Protein AF-A0A9N9EI98-F1 (afdb_monomer_lite)

Organism: NCBI:txid144539

Radius of gyration: 22.2 Å; chains: 1; bounding box: 45×48×60 Å

Structure (mmCIF, N/CA/C/O backbone):
data_AF-A0A9N9EI98-F1
#
_entry.id   AF-A0A9N9EI98-F1
#
loop_
_atom_site.group_PDB
_atom_site.id
_atom_site.type_symbol
_atom_site.label_atom_id
_atom_site.label_alt_id
_atom_site.label_comp_id
_atom_site.label_asym_id
_atom_site.label_entity_id
_atom_site.label_seq_id
_atom_site.pdbx_PDB_ins_code
_atom_site.Cartn_x
_atom_site.Cartn_y
_atom_site.Cartn_z
_atom_site.occupancy
_atom_site.B_iso_or_equiv
_atom_site.auth_seq_id
_atom_site.auth_comp_id
_atom_site.auth_asym_id
_atom_site.auth_atom_id
_atom_site.pdbx_PDB_model_num
ATOM 1 N N . VAL A 1 1 ? -12.742 23.847 20.394 1.00 36.09 1 VAL A N 1
ATOM 2 C CA . VAL A 1 1 ? -12.977 24.552 19.109 1.00 36.09 1 VAL A CA 1
ATOM 3 C C . VAL A 1 1 ? -13.242 23.527 18.013 1.00 36.09 1 VAL A C 1
ATOM 5 O O . VAL A 1 1 ? -12.310 22.973 17.440 1.00 36.09 1 VAL A O 1
ATOM 8 N N . TYR A 1 2 ? -14.513 23.199 17.779 1.00 38.44 2 TYR A N 1
ATOM 9 C CA . TYR A 1 2 ? -14.915 22.428 16.605 1.00 38.44 2 TYR A CA 1
ATOM 10 C C . TYR A 1 2 ? -14.794 23.363 15.402 1.00 38.44 2 TYR A C 1
ATOM 12 O O . TYR A 1 2 ? -15.481 24.381 15.341 1.00 38.44 2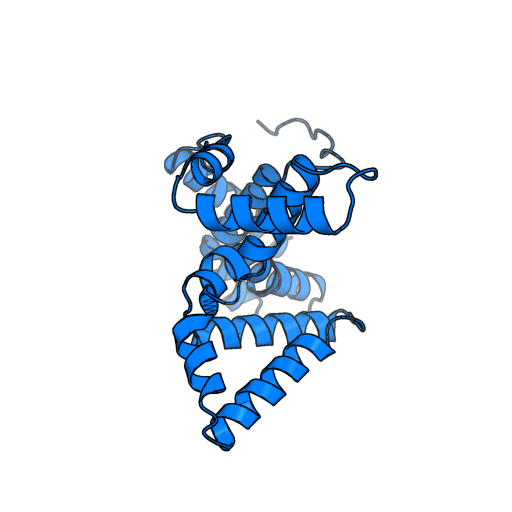 TYR A O 1
ATOM 20 N N . MET A 1 3 ? -13.863 23.085 14.487 1.00 44.03 3 MET A N 1
ATOM 21 C CA . MET A 1 3 ? -13.793 23.827 13.230 1.00 44.03 3 MET A CA 1
ATOM 22 C C . MET A 1 3 ? -15.166 23.736 12.554 1.00 44.03 3 MET A C 1
ATOM 24 O O . MET A 1 3 ? -15.687 22.634 12.385 1.00 44.03 3 MET A O 1
ATOM 28 N N . LYS A 1 4 ? -15.761 24.889 12.205 1.00 44.56 4 LYS A N 1
ATOM 29 C CA . LYS A 1 4 ? -16.970 24.971 11.364 1.00 44.56 4 LYS A CA 1
ATOM 30 C C . LYS A 1 4 ? -16.855 23.930 10.248 1.00 44.56 4 LYS A C 1
ATOM 32 O O . LYS A 1 4 ? -15.831 23.923 9.564 1.00 44.56 4 LYS A O 1
ATOM 37 N N . LYS A 1 5 ? -17.876 23.078 10.076 1.00 60.81 5 LYS A N 1
ATOM 38 C CA . LYS A 1 5 ? -17.959 22.080 8.997 1.00 60.81 5 LYS A CA 1
ATOM 39 C C . LYS A 1 5 ? -17.860 22.803 7.649 1.00 60.81 5 LYS A C 1
ATOM 41 O O . LYS A 1 5 ? -18.861 23.258 7.108 1.00 60.81 5 LYS A O 1
ATOM 46 N N . ARG A 1 6 ? -16.640 22.986 7.140 1.00 68.06 6 ARG A N 1
ATOM 47 C CA . ARG A 1 6 ? -16.414 23.492 5.787 1.00 68.06 6 ARG A CA 1
ATOM 48 C C . ARG A 1 6 ? -16.582 22.312 4.833 1.00 68.06 6 ARG A C 1
ATOM 50 O O . ARG A 1 6 ? -16.063 21.237 5.137 1.00 68.06 6 ARG A O 1
ATOM 57 N N . PRO A 1 7 ? -17.285 22.488 3.705 1.00 73.88 7 PRO A N 1
ATOM 58 C CA . PRO A 1 7 ? -17.391 21.435 2.709 1.00 73.88 7 PRO A CA 1
ATOM 59 C C . PRO A 1 7 ? -15.990 21.048 2.225 1.00 73.88 7 PRO A C 1
ATOM 61 O O . PRO A 1 7 ? -15.139 21.913 1.993 1.00 73.88 7 PRO A O 1
ATOM 64 N N . LEU A 1 8 ? -15.744 19.744 2.098 1.00 70.25 8 LEU A N 1
ATOM 65 C CA . LEU A 1 8 ? -14.496 19.249 1.533 1.00 70.25 8 LEU A CA 1
ATOM 66 C C . LEU A 1 8 ? -14.383 19.707 0.069 1.00 70.25 8 LEU A C 1
ATOM 68 O O . LEU A 1 8 ? -15.386 19.733 -0.651 1.00 70.25 8 LEU A O 1
ATOM 72 N N . PRO A 1 9 ? -13.180 20.082 -0.397 1.00 77.50 9 PRO A N 1
ATOM 73 C CA . PRO A 1 9 ? -12.985 20.432 -1.796 1.00 77.50 9 PRO A CA 1
ATOM 74 C C . PRO A 1 9 ? -13.319 19.227 -2.685 1.00 77.50 9 PRO A C 1
ATOM 76 O O . PRO A 1 9 ? -12.878 18.118 -2.403 1.00 77.50 9 PRO A O 1
ATOM 79 N N . LYS A 1 10 ? -14.037 19.451 -3.795 1.00 80.50 10 LYS A N 1
ATOM 80 C CA . LYS A 1 10 ? -14.399 18.388 -4.758 1.00 80.50 10 LYS A CA 1
ATOM 81 C C . LYS A 1 10 ? -13.177 17.667 -5.350 1.00 80.50 10 LYS A C 1
ATOM 83 O O . LYS A 1 10 ? -13.277 16.511 -5.737 1.00 80.50 10 LYS A O 1
ATOM 88 N N . LYS A 1 11 ? -12.040 18.363 -5.444 1.00 83.00 11 LYS A N 1
ATOM 89 C CA . LYS A 1 11 ? -10.749 17.844 -5.917 1.00 83.00 11 LYS A CA 1
ATOM 90 C C . LYS A 1 11 ? -9.653 18.267 -4.930 1.00 83.00 11 LYS A C 1
ATOM 92 O O . LYS A 1 11 ? -9.050 19.328 -5.116 1.00 83.00 11 LYS A O 1
ATOM 97 N N . PRO A 1 12 ? -9.458 17.533 -3.820 1.00 81.06 12 PRO A N 1
ATOM 98 C CA . PRO A 1 12 ? -8.402 17.851 -2.869 1.00 81.06 12 PRO A CA 1
ATOM 99 C C . PRO A 1 12 ? -7.027 17.714 -3.533 1.00 81.06 12 PRO A C 1
ATOM 101 O O . PRO A 1 12 ? -6.817 16.852 -4.383 1.00 81.06 12 PRO A O 1
ATOM 104 N N . LYS A 1 13 ? -6.078 18.572 -3.140 1.00 81.25 13 LYS A N 1
ATOM 105 C CA . LYS A 1 13 ? -4.685 18.461 -3.596 1.00 81.25 13 LYS A CA 1
ATOM 106 C C . LYS A 1 13 ? -4.082 17.129 -3.104 1.00 81.25 13 LYS A C 1
ATOM 108 O O . LYS A 1 13 ? -4.358 16.778 -1.955 1.00 81.25 13 LYS A O 1
ATOM 113 N N . PRO A 1 14 ? -3.225 16.440 -3.887 1.00 78.12 14 PRO A N 1
ATOM 114 C CA . PRO A 1 14 ? -2.667 15.132 -3.519 1.00 78.12 14 PRO A CA 1
ATOM 115 C C . PRO A 1 14 ? -2.040 15.075 -2.119 1.00 78.12 14 PRO A C 1
ATOM 117 O O . PRO A 1 14 ? -2.350 14.174 -1.349 1.00 78.12 14 PRO A O 1
ATOM 120 N N . TYR A 1 15 ? -1.263 16.091 -1.720 1.00 79.75 15 TYR A N 1
ATOM 121 C CA . TYR A 1 15 ? -0.652 16.126 -0.383 1.00 79.75 15 TYR A CA 1
ATOM 122 C C . TYR A 1 15 ? -1.684 16.115 0.758 1.00 79.75 15 TYR A C 1
ATOM 124 O O . TYR A 1 15 ? -1.412 15.583 1.829 1.00 79.75 15 TYR A O 1
ATOM 132 N N . ARG A 1 16 ? -2.881 16.690 0.550 1.00 82.75 16 ARG A N 1
ATOM 133 C CA . ARG A 1 16 ? -3.951 16.679 1.561 1.00 82.75 16 ARG A CA 1
ATOM 134 C C . ARG A 1 16 ? -4.550 15.290 1.702 1.00 82.75 16 ARG A C 1
ATOM 136 O O . ARG A 1 16 ? -4.908 14.908 2.806 1.00 82.75 16 ARG A O 1
ATOM 143 N N . ILE A 1 17 ? -4.664 14.564 0.591 1.00 83.25 17 ILE A N 1
ATOM 144 C CA . ILE A 1 17 ? -5.130 13.177 0.584 1.00 83.25 17 ILE A CA 1
ATOM 145 C C . ILE A 1 17 ? -4.121 12.317 1.350 1.00 83.25 17 ILE A C 1
ATOM 147 O O . ILE A 1 17 ? -4.508 11.643 2.299 1.00 83.25 17 ILE A O 1
ATOM 151 N N . ASN A 1 18 ? -2.832 12.427 1.016 1.00 84.00 18 ASN A N 1
ATOM 152 C CA . ASN A 1 18 ? -1.769 11.678 1.690 1.00 84.00 18 ASN A CA 1
ATOM 153 C C . ASN A 1 18 ? -1.715 11.985 3.191 1.00 84.00 18 ASN A C 1
ATOM 155 O O . ASN A 1 18 ? -1.641 11.060 3.989 1.00 84.00 18 ASN A O 1
ATOM 159 N N . LEU A 1 19 ? -1.842 13.258 3.588 1.00 87.06 19 LEU A N 1
ATOM 160 C CA . LEU A 1 19 ? -1.904 13.633 5.002 1.00 87.06 19 LEU A CA 1
ATOM 161 C C . LEU A 1 19 ? -3.089 12.977 5.724 1.00 87.06 19 LEU A C 1
ATOM 163 O O . LEU A 1 19 ? -2.939 12.522 6.851 1.00 87.06 19 LEU A O 1
ATOM 167 N N . LEU A 1 20 ? -4.270 12.919 5.102 1.00 89.19 20 LEU A N 1
ATOM 168 C CA . LEU A 1 20 ? -5.428 12.267 5.718 1.00 89.19 20 LEU A CA 1
ATOM 169 C C . LEU A 1 20 ? -5.198 10.764 5.912 1.00 89.19 20 LEU A C 1
ATOM 171 O O . LEU A 1 20 ? -5.530 10.251 6.978 1.00 89.19 20 LEU A O 1
ATOM 175 N N . PHE A 1 21 ? -4.606 10.077 4.930 1.00 89.31 21 PHE A N 1
ATOM 176 C CA . PHE A 1 21 ? -4.245 8.663 5.067 1.00 89.31 21 PHE A CA 1
ATOM 177 C C . PHE A 1 21 ? -3.173 8.443 6.141 1.00 89.31 21 PHE A C 1
ATOM 179 O O . PHE A 1 21 ? -3.350 7.575 6.990 1.00 89.31 21 PHE A O 1
ATOM 186 N N . GLU A 1 22 ? -2.125 9.268 6.175 1.00 90.69 22 GLU A N 1
ATOM 187 C CA . GLU A 1 22 ? -1.070 9.242 7.200 1.00 90.69 22 GLU A CA 1
ATOM 188 C C . GLU A 1 22 ? -1.648 9.400 8.617 1.00 90.69 22 GLU A C 1
ATOM 190 O O . GLU A 1 22 ? -1.293 8.667 9.544 1.00 90.69 22 GLU A O 1
ATOM 195 N N . LEU A 1 23 ? -2.579 10.342 8.801 1.00 93.69 23 LEU A N 1
ATOM 196 C CA . LEU A 1 23 ? -3.252 10.551 10.082 1.00 93.69 23 LEU A CA 1
ATOM 197 C C . LEU A 1 23 ? -4.205 9.402 10.430 1.00 93.69 23 LEU A C 1
ATOM 199 O O . LEU A 1 23 ? -4.266 9.010 11.595 1.00 93.69 23 LEU A O 1
ATOM 203 N N . ALA A 1 24 ? -4.926 8.854 9.448 1.00 94.06 24 ALA A N 1
ATOM 204 C CA . ALA A 1 24 ? -5.831 7.724 9.644 1.00 94.06 24 ALA A CA 1
ATOM 205 C C . ALA A 1 24 ? -5.073 6.452 10.045 1.00 94.06 24 ALA A C 1
ATOM 207 O O . ALA A 1 24 ? -5.423 5.839 11.050 1.00 94.06 24 ALA A O 1
ATOM 208 N N . VAL A 1 25 ? -4.007 6.094 9.322 1.00 93.62 25 VAL A N 1
ATOM 209 C CA . VAL A 1 25 ? -3.149 4.938 9.632 1.00 93.62 25 VAL A CA 1
ATOM 210 C C . VAL A 1 25 ? -2.418 5.153 10.956 1.00 93.62 25 VAL A C 1
ATOM 212 O O . VAL A 1 25 ? -2.425 4.273 11.815 1.00 93.62 25 VAL A O 1
ATOM 215 N N . GLY A 1 26 ? -1.849 6.342 11.181 1.00 94.38 26 GLY A N 1
ATOM 216 C CA . GLY A 1 26 ? -1.178 6.671 12.438 1.00 94.38 26 GLY A CA 1
ATOM 217 C C . GLY A 1 26 ? -2.113 6.603 13.648 1.00 94.38 26 GLY A C 1
ATOM 218 O O . GLY A 1 26 ? -1.770 6.001 14.663 1.00 94.38 26 GLY A O 1
ATOM 219 N N . GLY A 1 27 ? -3.317 7.170 13.533 1.00 96.38 27 GLY A N 1
ATOM 220 C CA . GLY A 1 27 ? -4.343 7.088 14.570 1.00 96.38 27 GLY A CA 1
ATOM 221 C C . GLY A 1 27 ? -4.868 5.665 14.775 1.00 96.38 27 GLY A C 1
ATOM 222 O O . GLY A 1 27 ? -5.067 5.254 15.917 1.00 96.38 27 GLY A O 1
ATOM 223 N N . TRP A 1 28 ? -5.046 4.894 13.697 1.00 97.12 28 TRP A N 1
ATOM 224 C CA . TRP A 1 28 ? -5.429 3.485 13.770 1.00 97.12 28 TRP A CA 1
ATOM 225 C C . TRP A 1 28 ? -4.400 2.678 14.552 1.00 97.12 28 TRP A C 1
ATOM 227 O O . TRP A 1 28 ? -4.770 2.022 15.519 1.00 97.12 28 TRP A O 1
ATOM 237 N N . ASN A 1 29 ? -3.111 2.794 14.219 1.00 96.12 29 ASN A N 1
ATOM 238 C CA . ASN A 1 29 ? -2.030 2.052 14.873 1.00 96.12 29 ASN A CA 1
ATOM 239 C C . ASN A 1 29 ? -2.002 2.235 16.399 1.00 96.12 29 ASN A C 1
ATOM 241 O O . ASN A 1 29 ? -1.675 1.289 17.115 1.00 96.12 29 ASN A O 1
ATOM 245 N N . MET A 1 30 ? -2.408 3.403 16.909 1.00 97.19 30 MET A N 1
ATOM 246 C CA . MET A 1 30 ? -2.491 3.665 18.352 1.00 97.19 30 MET A CA 1
ATOM 247 C C . MET A 1 30 ? -3.572 2.843 19.068 1.00 97.19 30 MET A C 1
ATOM 249 O O . MET A 1 30 ? -3.396 2.484 20.229 1.00 97.19 30 MET A O 1
ATOM 253 N N . ILE A 1 31 ? -4.696 2.556 18.405 1.00 96.44 31 ILE A N 1
ATOM 254 C CA . ILE A 1 31 ? -5.852 1.860 19.007 1.00 96.44 31 ILE A CA 1
ATOM 255 C C . ILE A 1 31 ? -6.056 0.445 18.458 1.00 96.44 31 ILE A C 1
ATOM 257 O O . ILE A 1 31 ? -6.835 -0.328 19.015 1.00 96.44 31 ILE A O 1
ATOM 261 N N . ARG A 1 32 ? -5.340 0.095 17.385 1.00 96.25 32 ARG A N 1
ATOM 262 C CA . ARG A 1 32 ? -5.496 -1.115 16.574 1.00 96.25 32 ARG A CA 1
ATOM 263 C C . ARG A 1 32 ? -5.608 -2.374 17.417 1.00 96.25 32 ARG A C 1
ATOM 265 O O . ARG A 1 32 ? -6.559 -3.130 17.264 1.00 96.25 32 ARG A O 1
ATOM 272 N N . VAL A 1 33 ? -4.649 -2.596 18.316 1.00 96.88 33 VAL A N 1
ATOM 273 C CA . VAL A 1 33 ? -4.588 -3.820 19.133 1.00 96.88 33 VAL A CA 1
ATOM 274 C C . VAL A 1 33 ? -5.834 -3.959 20.007 1.00 96.88 33 VAL A C 1
ATOM 276 O O . VAL A 1 33 ? -6.452 -5.021 20.034 1.00 96.88 33 VAL A O 1
ATOM 279 N N . ALA A 1 34 ? -6.241 -2.880 20.679 1.00 95.56 34 ALA A N 1
ATOM 280 C CA . ALA A 1 34 ? -7.416 -2.888 21.545 1.00 95.56 34 ALA A CA 1
ATOM 281 C C . ALA A 1 34 ? -8.708 -3.130 20.749 1.00 95.56 34 ALA A C 1
ATOM 283 O O . ALA A 1 34 ? -9.535 -3.952 21.149 1.00 95.56 34 ALA A O 1
ATOM 284 N N . VAL A 1 35 ? -8.864 -2.457 19.604 1.00 95.69 35 VAL A N 1
ATOM 285 C CA . VAL A 1 35 ? -10.057 -2.591 18.757 1.00 95.69 35 VAL A CA 1
ATOM 286 C C . VAL A 1 35 ? -10.131 -3.985 18.130 1.00 95.69 35 VAL A C 1
ATOM 288 O O . VAL A 1 35 ? -11.164 -4.639 18.244 1.00 95.69 35 VAL A O 1
ATOM 291 N N . ILE A 1 36 ? -9.046 -4.492 17.532 1.00 95.12 36 ILE A N 1
ATOM 292 C CA . ILE A 1 36 ? -9.024 -5.839 16.940 1.00 95.12 36 ILE A CA 1
ATOM 293 C C . ILE A 1 36 ? -9.344 -6.894 18.000 1.00 95.12 36 ILE A C 1
ATOM 295 O O . ILE A 1 36 ? -10.190 -7.750 17.761 1.00 95.12 36 ILE A O 1
ATOM 299 N N . ASN A 1 37 ? -8.746 -6.825 19.192 1.00 95.31 37 ASN A N 1
ATOM 300 C CA . ASN A 1 37 ? -9.023 -7.806 20.244 1.00 95.31 37 ASN A CA 1
ATOM 301 C C . ASN A 1 37 ? -10.500 -7.835 20.655 1.00 95.31 37 ASN A C 1
ATOM 303 O O . ASN A 1 37 ? -11.034 -8.909 20.919 1.00 95.31 37 ASN A O 1
ATOM 307 N N . LYS A 1 38 ? -11.167 -6.676 20.672 1.00 94.81 38 LYS A N 1
ATOM 308 C CA . LYS A 1 38 ? -12.585 -6.573 21.027 1.00 94.81 38 LYS A CA 1
ATOM 309 C C . LYS A 1 38 ? -13.522 -6.985 19.887 1.00 94.81 38 LYS A C 1
ATOM 311 O O . LYS A 1 38 ? -14.550 -7.603 20.145 1.00 94.81 38 LYS A O 1
ATOM 316 N N . PHE A 1 39 ? -13.182 -6.657 18.641 1.00 94.25 39 PHE A N 1
ATOM 317 C CA . PHE A 1 39 ? -14.105 -6.751 17.504 1.00 94.25 39 PHE A CA 1
ATOM 318 C C . PHE A 1 39 ? -13.731 -7.795 16.444 1.00 94.25 39 PHE A C 1
ATOM 320 O O . PHE A 1 39 ? -14.486 -7.967 15.490 1.00 94.25 39 PHE A O 1
ATOM 327 N N . ARG A 1 40 ? -12.630 -8.546 16.589 1.00 89.25 40 ARG A N 1
ATOM 328 C CA . ARG A 1 40 ? -12.200 -9.546 15.585 1.00 89.25 40 ARG A CA 1
ATOM 329 C C . ARG A 1 40 ? -13.258 -10.602 15.252 1.00 89.25 40 ARG A C 1
ATOM 331 O O . ARG A 1 40 ? -13.326 -11.045 14.108 1.00 89.25 40 ARG A O 1
ATOM 338 N N . GLU A 1 41 ? -14.088 -10.979 16.226 1.00 91.44 41 GLU A N 1
ATOM 339 C CA . GLU A 1 41 ? -15.182 -11.949 16.056 1.00 91.44 41 GLU A CA 1
ATOM 340 C C . GLU A 1 41 ? -16.534 -11.272 15.784 1.00 91.44 41 GLU A C 1
ATOM 342 O O . GLU A 1 41 ? -17.524 -11.951 15.516 1.00 91.44 41 GLU A O 1
ATOM 347 N N . CYS A 1 42 ? -16.596 -9.936 15.821 1.00 92.75 42 CYS A N 1
ATOM 348 C CA . CYS A 1 42 ? -17.827 -9.193 15.575 1.00 92.75 42 CYS A CA 1
ATOM 349 C C . CYS A 1 42 ? -18.335 -9.489 14.160 1.00 92.75 42 CYS A C 1
ATOM 351 O O . CYS A 1 42 ? -17.562 -9.464 13.205 1.00 92.75 42 CYS A O 1
ATOM 353 N N . LYS A 1 43 ? -19.620 -9.812 14.008 1.00 93.12 43 LYS A N 1
ATOM 354 C CA . LYS A 1 43 ? -20.230 -10.098 12.697 1.00 93.12 43 LYS A CA 1
ATOM 355 C C . LYS A 1 43 ? -20.912 -8.882 12.079 1.00 93.12 43 LYS A C 1
ATOM 357 O O . LYS A 1 43 ? -21.373 -8.981 10.946 1.00 93.12 43 LYS A O 1
ATOM 362 N N . ASP A 1 44 ? -20.965 -7.770 12.810 1.00 94.62 44 ASP A N 1
ATOM 363 C CA . ASP A 1 44 ? -21.513 -6.524 12.296 1.00 94.62 44 ASP A CA 1
ATOM 364 C C . ASP A 1 44 ? -20.750 -6.074 11.043 1.00 94.62 44 ASP A C 1
ATOM 366 O O . ASP A 1 44 ? -19.513 -6.086 11.000 1.00 94.62 44 ASP A O 1
ATOM 370 N N . ILE A 1 45 ? -21.504 -5.731 9.999 1.00 91.44 45 ILE A N 1
ATOM 371 C CA . ILE A 1 45 ? -20.943 -5.472 8.676 1.00 91.44 45 ILE A CA 1
ATOM 372 C C . ILE A 1 45 ? -20.202 -4.135 8.621 1.00 91.44 45 ILE A C 1
ATOM 374 O O . ILE A 1 45 ? -19.183 -4.037 7.936 1.00 91.44 45 ILE A O 1
ATOM 378 N N . GLU A 1 46 ? -20.665 -3.133 9.368 1.00 92.38 46 GLU A N 1
ATOM 379 C CA . GLU A 1 46 ? -20.056 -1.806 9.411 1.00 92.38 46 GLU A CA 1
ATOM 380 C C . GLU A 1 46 ? -18.724 -1.870 10.154 1.00 92.38 46 GLU A C 1
ATOM 382 O O . GLU A 1 46 ? -17.701 -1.410 9.640 1.00 92.38 46 GLU A O 1
ATOM 387 N N . VAL A 1 47 ? -18.696 -2.558 11.299 1.00 93.44 47 VAL A N 1
ATOM 388 C CA . VAL A 1 47 ? -17.464 -2.817 12.056 1.00 93.44 47 VAL A CA 1
ATOM 389 C C . VAL A 1 47 ? -16.461 -3.597 11.206 1.00 93.44 47 VAL A C 1
ATOM 391 O O . VAL A 1 47 ? -15.288 -3.229 11.143 1.00 93.44 47 VAL A O 1
ATOM 394 N N . ARG A 1 48 ? -16.897 -4.653 10.505 1.00 92.12 48 ARG A N 1
ATOM 395 C CA . ARG A 1 48 ? -16.022 -5.429 9.605 1.00 92.12 48 ARG A CA 1
ATOM 396 C C . ARG A 1 48 ? -15.449 -4.575 8.482 1.00 92.12 48 ARG A C 1
ATOM 398 O O . ARG A 1 48 ? -14.263 -4.700 8.179 1.00 92.12 48 ARG A O 1
ATOM 405 N N . TYR A 1 49 ? -16.269 -3.715 7.887 1.00 91.50 49 TYR A N 1
ATOM 406 C CA . TYR A 1 49 ? -15.833 -2.808 6.835 1.00 91.50 49 TYR A CA 1
ATOM 407 C C . TYR A 1 49 ? -14.815 -1.787 7.355 1.00 91.50 49 TYR A C 1
ATOM 409 O O . TYR A 1 49 ? -13.779 -1.586 6.725 1.00 91.50 49 TYR A O 1
ATOM 417 N N . LEU A 1 50 ? -15.059 -1.189 8.525 1.00 94.06 50 LEU A N 1
ATOM 418 C CA . LEU A 1 50 ? -14.128 -0.255 9.163 1.00 94.06 50 LEU A CA 1
ATOM 419 C C . LEU A 1 50 ? -12.786 -0.918 9.488 1.00 94.06 50 LEU A C 1
ATOM 421 O O . LEU A 1 50 ? -11.736 -0.336 9.210 1.00 94.06 50 LEU A O 1
ATOM 425 N N . LEU A 1 51 ? -12.805 -2.141 10.025 1.00 94.12 51 LEU A N 1
ATOM 426 C CA . LEU A 1 51 ? -11.587 -2.911 10.278 1.00 94.12 51 LEU A CA 1
ATOM 427 C C . LEU A 1 51 ? -10.815 -3.178 8.981 1.00 94.12 51 LEU A C 1
ATOM 429 O O . LEU A 1 51 ? -9.614 -2.941 8.931 1.00 94.12 51 LEU A O 1
ATOM 433 N N . ASP A 1 52 ? -11.487 -3.622 7.919 1.00 91.81 52 ASP A N 1
ATOM 434 C CA . ASP A 1 52 ? -10.839 -3.892 6.630 1.00 91.81 52 ASP A CA 1
ATOM 435 C C . ASP A 1 52 ? -10.274 -2.618 5.979 1.00 91.81 52 ASP A C 1
ATOM 437 O O . ASP A 1 52 ? -9.171 -2.619 5.426 1.00 91.81 52 ASP A O 1
ATOM 441 N N . LEU A 1 53 ? -10.999 -1.502 6.090 1.00 92.94 53 LEU A N 1
ATOM 442 C CA . LEU A 1 53 ? -10.568 -0.200 5.591 1.00 92.94 53 LEU A CA 1
ATOM 443 C C . LEU A 1 53 ? -9.294 0.286 6.285 1.00 92.94 53 LEU A C 1
ATOM 445 O O . LEU A 1 53 ? -8.372 0.759 5.616 1.00 92.94 53 LEU A O 1
ATOM 449 N N . LEU A 1 54 ? -9.244 0.196 7.613 1.00 94.31 54 LEU A N 1
ATOM 450 C CA . LEU A 1 54 ? -8.129 0.709 8.406 1.00 94.31 54 LEU A CA 1
ATOM 451 C C . LEU A 1 54 ? -6.928 -0.243 8.414 1.00 94.31 54 LEU A C 1
ATOM 453 O O . LEU A 1 54 ? -5.793 0.227 8.399 1.00 94.31 54 LEU A O 1
ATOM 457 N N . ASP A 1 55 ? -7.162 -1.557 8.403 1.00 92.38 55 ASP A N 1
ATOM 458 C CA . ASP A 1 55 ? -6.100 -2.557 8.543 1.00 92.38 55 ASP A CA 1
ATOM 459 C C . ASP A 1 55 ? -5.508 -3.031 7.213 1.00 92.38 55 ASP A C 1
ATOM 461 O O . ASP A 1 55 ? -4.328 -3.379 7.149 1.00 92.38 55 ASP A O 1
ATOM 465 N N . ASN A 1 56 ? -6.309 -3.029 6.143 1.00 89.81 56 ASN A N 1
ATOM 466 C CA . ASN A 1 56 ? -5.882 -3.516 4.832 1.00 89.81 56 ASN A CA 1
ATOM 467 C C . ASN A 1 56 ? -5.804 -2.397 3.797 1.00 89.81 56 ASN A C 1
ATOM 469 O O . ASN A 1 56 ? -4.744 -2.181 3.215 1.00 89.81 56 ASN A O 1
ATOM 473 N N . ILE A 1 57 ? -6.905 -1.680 3.551 1.00 91.62 57 ILE A N 1
ATOM 474 C CA . ILE A 1 57 ? -6.982 -0.744 2.416 1.00 91.62 57 ILE A CA 1
ATOM 475 C C . ILE A 1 57 ? -6.091 0.479 2.640 1.00 91.62 57 ILE A C 1
ATOM 477 O O . ILE A 1 57 ? -5.320 0.840 1.755 1.00 91.62 57 ILE A O 1
ATOM 481 N N . SER A 1 58 ? -6.184 1.123 3.806 1.00 91.50 58 SER A N 1
ATOM 482 C CA . SER A 1 58 ? -5.479 2.387 4.063 1.00 91.50 58 SER A CA 1
ATOM 483 C C . SER A 1 58 ? -3.952 2.232 4.036 1.00 91.50 58 SER A C 1
ATOM 485 O O . SER A 1 58 ? -3.316 3.006 3.319 1.00 91.50 58 SER A O 1
ATOM 487 N N . PRO A 1 59 ? -3.348 1.225 4.705 1.00 89.38 59 PRO A N 1
ATOM 488 C CA . PRO A 1 59 ? -1.909 0.987 4.608 1.00 89.38 59 PRO A CA 1
ATOM 489 C C . PRO A 1 59 ? -1.487 0.596 3.192 1.00 89.38 59 PRO A C 1
ATOM 491 O O . PRO A 1 59 ? -0.457 1.047 2.712 1.00 89.38 59 PRO A O 1
ATOM 494 N N . LEU A 1 60 ? -2.296 -0.188 2.470 1.00 90.94 60 LEU A N 1
ATOM 495 C CA . LEU A 1 60 ? -1.980 -0.549 1.089 1.00 90.94 60 LEU A CA 1
ATOM 496 C C . LEU A 1 60 ? -1.950 0.685 0.174 1.00 90.94 60 LEU A C 1
ATOM 498 O O . LEU A 1 60 ? -1.045 0.825 -0.639 1.00 90.94 60 LEU A O 1
ATOM 502 N N . VAL A 1 61 ? -2.905 1.605 0.312 1.00 88.75 61 VAL A N 1
ATOM 503 C CA . VAL A 1 61 ? -2.923 2.849 -0.474 1.00 88.75 61 VAL A CA 1
ATOM 504 C C . VAL A 1 61 ? -1.731 3.744 -0.132 1.00 88.75 61 VAL A C 1
ATOM 506 O O . VAL A 1 61 ? -1.147 4.340 -1.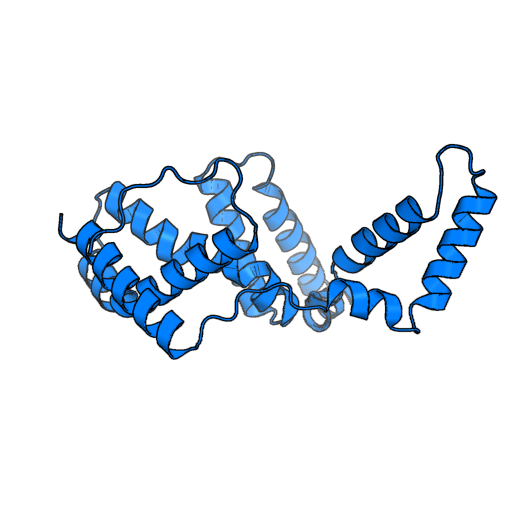036 1.00 88.75 61 VAL A O 1
ATOM 509 N N . LEU A 1 62 ? -1.376 3.840 1.150 1.00 86.88 62 LEU A N 1
ATOM 510 C CA . LEU A 1 62 ? -0.310 4.722 1.614 1.00 86.88 62 LEU A CA 1
ATOM 511 C C . LEU A 1 62 ? 1.083 4.166 1.297 1.00 86.88 62 LEU A C 1
ATOM 513 O O . LEU A 1 62 ? 1.918 4.895 0.773 1.00 86.88 62 LEU A O 1
ATOM 517 N N . ASP A 1 63 ? 1.311 2.879 1.557 1.00 88.06 63 ASP A N 1
ATOM 518 C CA . ASP A 1 63 ? 2.654 2.304 1.649 1.00 88.06 63 ASP A CA 1
ATOM 519 C C . ASP A 1 63 ? 3.029 1.417 0.455 1.00 88.06 63 ASP A C 1
ATOM 521 O O . ASP A 1 63 ? 4.222 1.220 0.212 1.00 88.06 63 ASP A O 1
ATOM 525 N N . PHE A 1 64 ? 2.067 0.896 -0.326 1.00 89.81 64 PHE A N 1
ATOM 526 C CA . PHE A 1 64 ? 2.358 -0.100 -1.373 1.00 89.81 64 PHE A CA 1
ATOM 527 C C . PHE A 1 64 ? 3.433 0.367 -2.349 1.00 89.81 64 PHE A C 1
ATOM 529 O O . PHE A 1 64 ? 4.426 -0.324 -2.559 1.00 89.81 64 PHE A O 1
ATOM 536 N N . TYR A 1 65 ? 3.258 1.545 -2.942 1.00 87.38 65 TYR A N 1
ATOM 537 C CA . TYR A 1 65 ? 4.255 2.081 -3.857 1.00 87.38 65 TYR A CA 1
ATOM 538 C C . TYR A 1 65 ? 5.447 2.719 -3.120 1.00 87.38 65 TYR A C 1
ATOM 540 O O . TYR A 1 65 ? 6.568 2.243 -3.308 1.00 87.38 65 TYR A O 1
ATOM 548 N N . PRO A 1 66 ? 5.268 3.760 -2.277 1.00 84.12 66 PRO A N 1
ATOM 549 C CA . PRO A 1 66 ? 6.397 4.544 -1.771 1.00 84.12 66 PRO A CA 1
ATOM 550 C C . PRO A 1 66 ? 7.283 3.792 -0.774 1.00 84.12 66 PRO A C 1
ATOM 552 O O . PRO A 1 66 ? 8.454 4.146 -0.648 1.00 84.12 66 PRO A O 1
ATOM 555 N N . VAL A 1 67 ? 6.760 2.764 -0.100 1.00 87.19 67 VAL A N 1
ATOM 556 C CA . VAL A 1 67 ? 7.501 1.989 0.902 1.00 87.19 67 VAL A CA 1
ATOM 557 C C . VAL A 1 67 ? 7.760 0.574 0.393 1.00 87.19 67 VAL A C 1
ATOM 559 O O . VAL A 1 67 ? 8.911 0.188 0.202 1.00 87.19 67 VAL A O 1
ATOM 562 N N . ILE A 1 68 ? 6.711 -0.204 0.123 1.00 90.81 68 ILE A N 1
ATOM 563 C CA . ILE A 1 68 ? 6.836 -1.645 -0.131 1.00 90.81 68 ILE A CA 1
ATOM 564 C C . ILE A 1 68 ? 7.552 -1.907 -1.461 1.00 90.81 68 ILE A C 1
ATOM 566 O O . ILE A 1 68 ? 8.605 -2.542 -1.477 1.00 90.81 68 ILE A O 1
ATOM 570 N N . PHE A 1 69 ? 7.043 -1.368 -2.567 1.00 89.50 69 PHE A N 1
ATOM 571 C CA . PHE A 1 69 ? 7.635 -1.542 -3.892 1.00 89.50 69 PHE A CA 1
ATOM 572 C C . PHE A 1 69 ? 9.026 -0.897 -3.987 1.00 89.50 69 PHE A C 1
ATOM 574 O O . PHE A 1 69 ? 9.984 -1.529 -4.433 1.00 89.50 69 PHE A O 1
ATOM 581 N N . ARG A 1 70 ? 9.163 0.349 -3.513 1.00 86.94 70 ARG A N 1
ATOM 582 C CA . ARG A 1 70 ? 10.421 1.111 -3.587 1.00 86.94 70 ARG A CA 1
ATOM 583 C C . ARG A 1 70 ? 11.534 0.558 -2.700 1.00 86.94 70 ARG A C 1
ATOM 585 O O . ARG A 1 70 ? 12.694 0.713 -3.067 1.00 86.94 70 ARG A O 1
ATOM 592 N N . SER A 1 71 ? 11.211 -0.093 -1.581 1.00 89.81 71 SER A N 1
ATOM 593 C CA . SER A 1 71 ? 12.218 -0.781 -0.758 1.00 89.81 71 SER A CA 1
ATOM 594 C C . SER A 1 71 ? 12.816 -2.007 -1.452 1.00 89.81 71 SER A C 1
ATOM 596 O O . SER A 1 71 ? 13.880 -2.476 -1.057 1.00 89.81 71 SER A O 1
ATOM 598 N N . GLY A 1 72 ? 12.126 -2.560 -2.458 1.00 90.12 72 GLY A N 1
ATOM 599 C CA . GLY A 1 72 ? 12.494 -3.831 -3.073 1.00 90.12 72 GLY A CA 1
ATOM 600 C C . GLY A 1 72 ? 12.347 -5.034 -2.134 1.00 90.12 72 GLY A C 1
ATOM 601 O O . GLY A 1 72 ? 12.847 -6.112 -2.453 1.00 90.12 72 GLY A O 1
ATOM 602 N N . HIS A 1 73 ? 11.683 -4.887 -0.980 1.00 93.31 73 HIS A N 1
ATOM 603 C CA . HIS A 1 73 ? 11.527 -5.978 -0.024 1.00 93.31 73 HIS A CA 1
ATOM 604 C C . HIS A 1 73 ? 10.506 -7.012 -0.521 1.00 93.31 73 HIS A C 1
ATOM 606 O O . HIS A 1 73 ? 9.296 -6.893 -0.319 1.00 93.31 73 HIS A O 1
ATOM 612 N N . TRP A 1 74 ? 11.027 -8.050 -1.174 1.00 93.94 74 TRP A N 1
ATOM 613 C CA . TRP A 1 74 ? 10.241 -9.047 -1.896 1.00 93.94 74 TRP A CA 1
ATOM 614 C C . TRP A 1 74 ? 9.099 -9.708 -1.096 1.00 93.94 74 TRP A C 1
ATOM 616 O O . TRP A 1 74 ? 7.981 -9.729 -1.610 1.00 93.94 74 TRP A O 1
ATOM 626 N N . PRO A 1 75 ? 9.302 -10.216 0.140 1.00 95.31 75 PRO A N 1
ATOM 627 C CA . PRO A 1 75 ? 8.214 -10.828 0.907 1.00 95.31 75 PRO A CA 1
ATOM 628 C C . PRO A 1 75 ? 7.051 -9.865 1.168 1.00 95.31 75 PRO A C 1
ATOM 630 O O . PRO A 1 75 ? 5.908 -10.201 0.869 1.00 95.31 75 PRO A O 1
ATOM 633 N N . ALA A 1 76 ? 7.332 -8.638 1.624 1.00 94.62 76 ALA A N 1
ATOM 634 C CA . ALA A 1 76 ? 6.274 -7.652 1.850 1.00 94.62 76 ALA A CA 1
ATOM 635 C C . ALA A 1 76 ? 5.563 -7.250 0.555 1.00 94.62 76 ALA A C 1
ATOM 637 O O . ALA A 1 76 ? 4.359 -7.011 0.580 1.00 94.62 76 ALA A O 1
ATOM 638 N N . TYR A 1 77 ? 6.275 -7.192 -0.575 1.00 94.88 77 TYR A N 1
ATOM 639 C CA . TYR A 1 77 ? 5.645 -6.934 -1.868 1.00 94.88 77 TYR A CA 1
ATOM 640 C C . TYR A 1 77 ? 4.656 -8.035 -2.253 1.00 94.88 77 TYR A C 1
ATOM 642 O O . TYR A 1 77 ? 3.524 -7.728 -2.625 1.00 94.88 77 TYR A O 1
ATOM 650 N N . MET A 1 78 ? 5.047 -9.303 -2.113 1.00 95.12 78 MET A N 1
ATOM 651 C CA . MET A 1 78 ? 4.168 -10.440 -2.402 1.00 95.12 78 MET A CA 1
ATOM 652 C C . MET A 1 78 ? 2.934 -10.441 -1.493 1.00 95.12 78 MET A C 1
ATOM 654 O O . MET A 1 78 ? 1.813 -10.581 -1.986 1.00 95.12 78 MET A O 1
ATOM 658 N N . ASP A 1 79 ? 3.119 -10.195 -0.193 1.00 94.44 79 ASP A N 1
ATOM 659 C CA . ASP A 1 79 ? 2.017 -10.083 0.767 1.00 94.44 79 ASP A CA 1
ATOM 660 C C . ASP A 1 79 ? 1.071 -8.931 0.413 1.00 94.44 79 ASP A C 1
ATOM 662 O O . ASP A 1 79 ? -0.153 -9.088 0.415 1.00 94.44 79 ASP A O 1
ATOM 666 N N . ALA A 1 80 ? 1.618 -7.763 0.079 1.00 94.31 80 ALA A N 1
ATOM 667 C CA . ALA A 1 80 ? 0.826 -6.594 -0.271 1.00 94.31 80 ALA A CA 1
ATOM 668 C C . ALA A 1 80 ? 0.075 -6.787 -1.596 1.00 94.31 80 ALA A C 1
ATOM 670 O O . ALA A 1 80 ? -1.092 -6.408 -1.704 1.00 94.31 80 ALA A O 1
ATOM 671 N N . LEU A 1 81 ? 0.695 -7.439 -2.583 1.00 94.19 81 LEU A N 1
ATOM 672 C CA . LEU A 1 81 ? 0.061 -7.771 -3.857 1.00 94.19 81 LEU A CA 1
ATOM 673 C C . LEU A 1 81 ? -1.072 -8.792 -3.671 1.00 94.19 81 LEU A C 1
ATOM 675 O O . LEU A 1 81 ? -2.123 -8.673 -4.302 1.00 94.19 81 LEU A O 1
ATOM 679 N N . PHE A 1 82 ? -0.907 -9.750 -2.755 1.00 94.25 82 PHE A N 1
ATOM 680 C CA . PHE A 1 82 ? -1.954 -10.715 -2.421 1.00 94.25 82 PHE A CA 1
ATOM 681 C C . PHE A 1 82 ? -3.133 -10.033 -1.719 1.00 94.25 82 PHE A C 1
ATOM 683 O O . PHE A 1 82 ? -4.291 -10.278 -2.060 1.00 94.25 82 PHE A O 1
ATOM 690 N N . ARG A 1 83 ? -2.859 -9.106 -0.793 1.00 93.31 83 ARG A N 1
ATOM 691 C CA . ARG A 1 83 ? -3.898 -8.262 -0.179 1.00 93.31 83 ARG A CA 1
ATOM 692 C C . ARG A 1 83 ? -4.626 -7.421 -1.229 1.00 93.31 83 ARG A C 1
ATOM 694 O O . ARG A 1 83 ? -5.855 -7.388 -1.227 1.00 93.31 83 ARG A O 1
ATOM 701 N N . ALA A 1 84 ? -3.897 -6.798 -2.158 1.00 92.69 84 ALA A N 1
ATOM 702 C CA . ALA A 1 84 ? -4.479 -6.035 -3.263 1.00 92.69 84 ALA A CA 1
ATOM 703 C C . ALA A 1 84 ? -5.408 -6.903 -4.124 1.00 92.69 84 ALA A C 1
ATOM 705 O O . ALA A 1 84 ? -6.532 -6.506 -4.434 1.00 92.69 84 ALA A O 1
ATOM 706 N N . TRP A 1 85 ? -4.969 -8.118 -4.456 1.00 94.56 85 TRP A N 1
ATOM 707 C CA . TRP A 1 85 ? -5.788 -9.095 -5.163 1.00 94.56 85 TRP A CA 1
ATOM 708 C C . TRP A 1 85 ? -7.072 -9.440 -4.406 1.00 94.56 85 TRP A C 1
ATOM 710 O O . TRP A 1 85 ? -8.158 -9.365 -4.985 1.00 94.56 85 TRP A O 1
ATOM 720 N N . ALA A 1 86 ? -6.965 -9.775 -3.117 1.00 92.62 86 ALA A N 1
ATOM 721 C CA . ALA A 1 86 ? -8.112 -10.126 -2.288 1.00 92.62 86 ALA A CA 1
ATOM 722 C C . ALA A 1 86 ? -9.141 -8.984 -2.240 1.00 92.62 86 ALA A C 1
ATOM 724 O O . ALA A 1 86 ? -10.345 -9.232 -2.333 1.00 92.62 86 ALA A O 1
ATOM 725 N N . LEU A 1 87 ? -8.677 -7.730 -2.178 1.00 91.44 87 LEU A N 1
ATOM 726 C CA . LEU A 1 87 ? -9.530 -6.546 -2.277 1.00 91.44 87 LEU A CA 1
ATOM 727 C C . LEU A 1 87 ? -10.200 -6.449 -3.654 1.00 91.44 87 LEU A C 1
ATOM 729 O O . LEU A 1 87 ? -11.421 -6.324 -3.736 1.00 91.44 87 LEU A O 1
ATOM 733 N N . PHE A 1 88 ? -9.444 -6.552 -4.750 1.00 92.12 88 PHE A N 1
ATOM 734 C CA . PHE A 1 88 ? -10.019 -6.497 -6.098 1.00 92.12 88 PHE A CA 1
ATOM 735 C C . PHE A 1 88 ? -11.062 -7.585 -6.335 1.00 92.12 88 PHE A C 1
ATOM 737 O O . PHE A 1 88 ? -12.087 -7.323 -6.967 1.00 92.12 88 PHE A O 1
ATOM 744 N N . PHE A 1 89 ? -10.822 -8.784 -5.813 1.00 92.25 89 PHE A N 1
ATOM 745 C CA . PHE A 1 89 ? -11.772 -9.880 -5.872 1.00 92.25 89 PHE A CA 1
ATOM 746 C C . PHE A 1 89 ? -13.035 -9.574 -5.056 1.00 92.25 89 PHE A C 1
ATOM 748 O O . PHE A 1 89 ? -14.133 -9.591 -5.612 1.00 92.25 89 PHE A O 1
ATOM 755 N N . ARG A 1 90 ? -12.884 -9.210 -3.774 1.00 89.25 90 ARG A N 1
ATOM 756 C CA . ARG A 1 90 ? -13.998 -8.926 -2.851 1.00 89.25 90 ARG A CA 1
ATOM 757 C C . ARG A 1 90 ? -14.898 -7.790 -3.339 1.00 89.25 90 ARG A C 1
ATOM 759 O O . ARG A 1 90 ? -16.115 -7.904 -3.265 1.00 89.25 90 ARG A O 1
ATOM 766 N N . TYR A 1 91 ? -14.311 -6.723 -3.879 1.00 88.19 91 TYR A N 1
ATOM 767 C CA . TYR A 1 91 ? -15.043 -5.562 -4.398 1.00 88.19 91 TYR A CA 1
ATOM 768 C C . TYR A 1 91 ? -15.462 -5.705 -5.873 1.00 88.19 91 TYR A C 1
ATOM 770 O O . TYR A 1 91 ? -15.853 -4.721 -6.503 1.00 88.19 91 TYR A O 1
ATOM 778 N N . GLY A 1 92 ? -15.354 -6.900 -6.467 1.00 89.69 92 GLY A N 1
ATOM 779 C CA . GLY A 1 92 ? -15.838 -7.161 -7.825 1.00 89.69 92 GLY A CA 1
ATOM 780 C C . GLY A 1 92 ? -15.139 -6.336 -8.913 1.00 89.69 92 GLY A C 1
ATOM 781 O O . GLY A 1 92 ? -15.745 -6.008 -9.935 1.00 89.69 92 GLY A O 1
ATOM 782 N N . ARG A 1 93 ? -13.861 -5.984 -8.728 1.00 90.44 93 ARG A N 1
ATOM 783 C CA . ARG A 1 93 ? -13.055 -5.213 -9.690 1.00 90.44 93 ARG A CA 1
ATOM 784 C C . ARG A 1 93 ? -12.604 -6.108 -10.849 1.00 90.44 93 ARG A C 1
ATOM 786 O O . ARG A 1 93 ? -11.432 -6.459 -10.966 1.00 90.44 93 ARG A O 1
ATOM 793 N N . LYS A 1 94 ? -13.548 -6.455 -11.731 1.00 86.19 94 LYS A N 1
ATOM 794 C CA . LYS A 1 94 ? -13.383 -7.413 -12.848 1.00 86.19 94 LYS A CA 1
ATOM 795 C C . LYS A 1 94 ? -12.224 -7.102 -13.805 1.00 86.19 94 LYS A C 1
ATOM 797 O O . LYS A 1 94 ? -11.697 -8.014 -14.428 1.00 86.19 94 LYS A O 1
ATOM 802 N N . HIS A 1 95 ? -11.832 -5.834 -13.927 1.00 86.19 95 HIS A N 1
ATOM 803 C CA . HIS A 1 95 ? -10.709 -5.425 -14.778 1.00 86.19 95 HIS A CA 1
ATOM 804 C C . HIS A 1 95 ? -9.336 -5.616 -14.119 1.00 86.19 95 HIS A C 1
ATOM 806 O O . HIS A 1 95 ? -8.335 -5.659 -14.822 1.00 86.19 95 HIS A O 1
ATOM 812 N N . TYR A 1 96 ? -9.280 -5.743 -12.790 1.00 86.25 96 TYR A N 1
ATOM 813 C CA . TYR A 1 96 ? -8.026 -5.734 -12.027 1.00 86.25 96 TYR A CA 1
ATOM 814 C C . TYR A 1 96 ? -7.765 -7.038 -11.272 1.00 86.25 96 TYR A C 1
ATOM 816 O O . TYR A 1 96 ? -6.618 -7.352 -10.978 1.00 86.25 96 TYR A O 1
ATOM 824 N N . ASN A 1 97 ? -8.795 -7.836 -10.983 1.00 88.06 97 ASN A N 1
ATOM 825 C CA . ASN A 1 97 ? -8.663 -9.062 -10.191 1.00 88.06 97 ASN A CA 1
ATOM 826 C C . ASN A 1 97 ? -7.805 -10.165 -10.848 1.00 88.06 97 ASN A C 1
ATOM 828 O O . ASN A 1 97 ? -7.385 -11.088 -10.156 1.00 88.06 97 ASN A O 1
ATOM 832 N N . LYS A 1 98 ? -7.533 -10.078 -12.156 1.00 90.94 98 LYS A N 1
ATOM 833 C CA . LYS A 1 98 ? -6.654 -11.012 -12.879 1.00 90.94 98 LYS A CA 1
ATOM 834 C C . LYS A 1 98 ? -5.187 -10.587 -12.887 1.00 90.94 98 LYS A C 1
ATOM 836 O O . LYS A 1 98 ? -4.326 -11.448 -13.006 1.00 90.94 98 LYS A O 1
ATOM 841 N N . LEU A 1 99 ? -4.897 -9.292 -12.757 1.00 90.06 99 LEU A N 1
ATOM 842 C CA . LEU A 1 99 ? -3.542 -8.764 -12.933 1.00 90.06 99 LEU A CA 1
ATOM 843 C C . LEU A 1 99 ? -2.568 -9.292 -11.857 1.00 90.06 99 LEU A C 1
ATOM 845 O O . LEU A 1 99 ? -1.540 -9.848 -12.237 1.00 90.06 99 LEU A O 1
ATOM 849 N N . PRO A 1 100 ? -2.890 -9.245 -10.545 1.00 93.06 100 PRO A N 1
ATOM 850 C CA . PRO A 1 100 ? -2.044 -9.875 -9.532 1.00 93.06 100 PRO A CA 1
ATOM 851 C C . PRO A 1 100 ? -1.869 -11.384 -9.731 1.00 93.06 100 PRO A C 1
ATOM 853 O O . PRO A 1 100 ? -0.794 -11.912 -9.481 1.00 93.06 100 PRO A O 1
ATOM 856 N N . LEU A 1 101 ? -2.912 -12.084 -10.197 1.00 92.75 101 LEU A N 1
ATOM 857 C CA . LEU A 1 101 ? -2.855 -13.532 -10.425 1.00 92.75 101 LEU A CA 1
ATOM 858 C C . LEU A 1 101 ? -1.926 -13.896 -11.580 1.00 92.75 101 LEU A C 1
ATOM 860 O O . LEU A 1 101 ? -1.166 -14.849 -11.455 1.00 92.75 101 LEU A O 1
ATOM 864 N N . ALA A 1 102 ? -1.975 -13.139 -12.679 1.00 94.25 102 ALA A N 1
ATOM 865 C CA . ALA A 1 102 ? -1.051 -13.312 -13.794 1.00 94.25 102 ALA A CA 1
ATOM 866 C C . ALA A 1 102 ? 0.395 -13.093 -13.329 1.00 94.25 102 ALA A C 1
ATOM 868 O O . ALA A 1 102 ? 1.239 -13.956 -13.542 1.00 94.25 102 ALA A O 1
ATOM 869 N N . PHE A 1 103 ? 0.646 -12.015 -12.576 1.00 93.31 103 PHE A N 1
ATOM 870 C CA . PHE A 1 103 ? 1.964 -11.764 -11.994 1.00 93.31 103 PHE A CA 1
ATOM 871 C C . PHE A 1 103 ? 2.435 -12.921 -11.098 1.00 93.31 103 PHE A C 1
ATOM 873 O O . PHE A 1 103 ? 3.559 -13.396 -11.249 1.00 93.31 103 PHE A O 1
ATOM 880 N N . PHE A 1 104 ? 1.582 -13.413 -10.190 1.00 94.69 104 PHE A N 1
ATOM 881 C CA . PHE A 1 104 ? 1.917 -14.561 -9.343 1.00 94.69 104 PHE A CA 1
ATOM 882 C C . PHE A 1 104 ? 2.221 -15.814 -10.159 1.00 94.69 104 PHE A C 1
ATOM 884 O O . PHE A 1 104 ? 3.208 -16.489 -9.879 1.00 94.69 104 PHE A O 1
ATOM 891 N N . SER A 1 105 ? 1.403 -16.106 -11.170 1.00 95.12 105 SER A N 1
ATOM 892 C CA . SER A 1 105 ? 1.605 -17.238 -12.072 1.00 95.12 105 SER A CA 1
ATOM 893 C C . SER A 1 105 ? 2.980 -17.177 -12.736 1.00 95.12 105 SER A C 1
ATOM 895 O O . SER A 1 105 ? 3.746 -18.134 -12.639 1.00 95.12 105 SER A O 1
ATOM 897 N N . ASP A 1 106 ? 3.322 -16.041 -13.344 1.00 94.06 106 ASP A N 1
ATOM 898 C CA . ASP A 1 106 ? 4.575 -15.869 -14.086 1.00 94.06 106 ASP A CA 1
ATOM 899 C C . ASP A 1 106 ? 5.797 -15.967 -13.167 1.00 94.06 106 ASP A C 1
ATOM 901 O O . ASP A 1 106 ? 6.776 -16.654 -13.467 1.00 94.06 106 ASP A O 1
ATOM 905 N N . VAL A 1 107 ? 5.726 -15.321 -12.003 1.00 93.81 107 VAL A N 1
ATOM 906 C CA . VAL A 1 107 ? 6.800 -15.325 -11.007 1.00 93.81 107 VAL A CA 1
ATOM 907 C C . VAL A 1 107 ? 7.009 -16.717 -10.411 1.00 93.81 107 VAL A C 1
ATOM 909 O O . VAL A 1 107 ? 8.150 -17.174 -10.311 1.00 93.81 107 VAL A O 1
ATOM 912 N N . PHE A 1 108 ? 5.938 -17.416 -10.026 1.00 95.38 108 PHE A N 1
ATOM 913 C CA . PHE A 1 108 ? 6.046 -18.766 -9.468 1.00 95.38 108 PHE A CA 1
ATOM 914 C C . PHE A 1 108 ? 6.508 -19.778 -10.505 1.00 95.38 108 PHE A C 1
ATOM 916 O O . PHE A 1 108 ? 7.355 -20.614 -10.188 1.00 95.38 108 PHE A O 1
ATOM 923 N N . TYR A 1 109 ? 6.022 -19.673 -11.742 1.00 96.75 109 TYR A N 1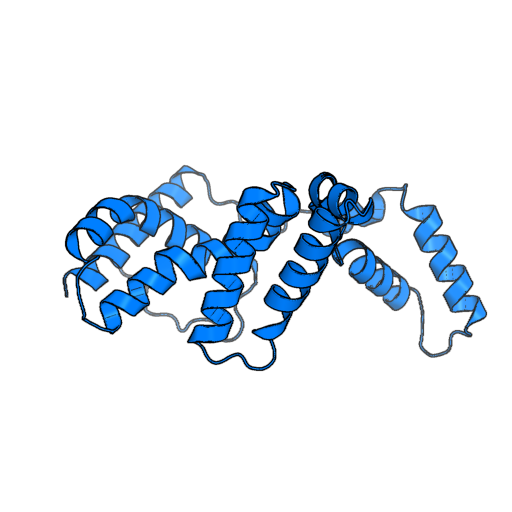
ATOM 924 C CA . TYR A 1 109 ? 6.524 -20.481 -12.844 1.00 96.75 109 TYR A CA 1
ATOM 925 C C . TYR A 1 109 ? 8.026 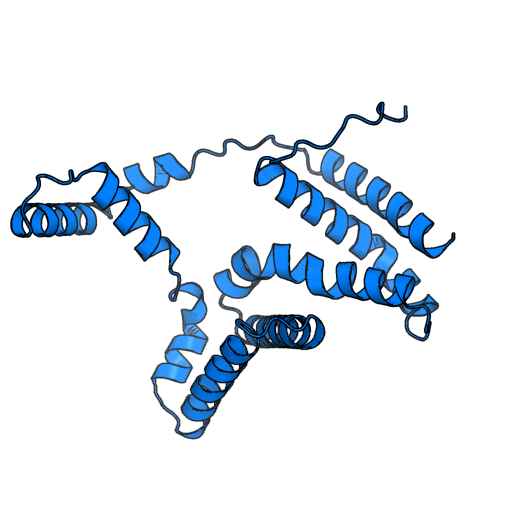-20.252 -13.044 1.00 96.75 109 TYR A C 1
ATOM 927 O O . TYR A 1 109 ? 8.793 -21.212 -13.051 1.00 96.75 109 TYR A O 1
ATOM 935 N N . GLY A 1 110 ? 8.463 -18.989 -13.086 1.00 96.62 110 GLY A N 1
ATOM 936 C CA . GLY A 1 110 ? 9.874 -18.636 -13.212 1.00 96.62 110 GLY A CA 1
ATOM 937 C C . GLY A 1 110 ? 10.744 -19.182 -12.077 1.00 96.62 110 GLY A C 1
ATOM 938 O O . GLY A 1 110 ? 11.842 -19.670 -12.338 1.00 96.62 110 GLY A O 1
ATOM 939 N N . PHE A 1 111 ? 10.273 -19.165 -10.825 1.00 96.00 111 PHE A N 1
ATOM 940 C CA . PHE A 1 111 ? 10.998 -19.808 -9.723 1.00 96.00 111 PHE A CA 1
ATOM 941 C C . PHE A 1 111 ? 11.045 -21.330 -9.863 1.00 96.00 111 PHE A C 1
ATOM 943 O O . PHE A 1 111 ? 12.105 -21.920 -9.654 1.00 96.00 111 PHE A O 1
ATOM 950 N N . ASN A 1 112 ? 9.929 -21.957 -10.240 1.00 97.25 112 ASN A N 1
ATOM 951 C CA . ASN A 1 112 ? 9.835 -23.405 -10.410 1.00 97.25 112 ASN A CA 1
ATOM 952 C C . ASN A 1 112 ? 10.773 -23.918 -11.513 1.00 97.25 112 ASN A C 1
ATOM 954 O O . ASN A 1 112 ? 11.427 -24.942 -11.344 1.00 97.25 112 ASN A O 1
ATOM 958 N N . THR A 1 113 ? 10.891 -23.183 -12.619 1.00 97.12 113 THR A N 1
ATOM 959 C CA . THR A 1 113 ? 11.792 -23.528 -13.728 1.00 97.12 113 THR A CA 1
ATOM 960 C C . THR A 1 113 ? 13.200 -22.953 -13.571 1.00 97.12 113 THR A C 1
ATOM 962 O O . THR A 1 113 ? 13.983 -23.026 -14.514 1.00 97.12 113 THR A O 1
ATOM 965 N N . GLN A 1 114 ? 13.522 -22.332 -12.429 1.00 95.56 114 GLN A N 1
ATOM 966 C CA . GLN A 1 114 ? 14.806 -21.662 -12.172 1.00 95.56 114 GLN A CA 1
ATOM 967 C C . GLN A 1 114 ? 15.183 -20.621 -13.244 1.00 95.56 114 GLN A C 1
ATOM 969 O O . GLN A 1 114 ? 16.356 -20.391 -13.538 1.00 95.56 114 GLN A O 1
ATOM 974 N N . HIS A 1 115 ? 14.184 -19.969 -13.841 1.00 96.06 115 HIS A N 1
ATOM 975 C CA . HIS A 1 115 ? 14.412 -18.973 -14.874 1.00 96.06 115 HIS A CA 1
ATOM 976 C C . HIS A 1 115 ? 15.123 -17.738 -14.279 1.00 96.06 115 HIS A C 1
ATOM 978 O O . HIS A 1 115 ? 14.646 -17.187 -13.278 1.00 96.06 115 HIS A O 1
ATOM 984 N N . PRO A 1 116 ? 16.209 -17.224 -14.896 1.00 94.19 116 PRO A N 1
ATOM 985 C CA . PRO A 1 116 ? 16.999 -16.119 -14.336 1.00 94.19 116 PRO A CA 1
ATOM 986 C C . PRO A 1 116 ? 16.181 -14.859 -14.026 1.00 94.19 116 PRO A C 1
ATOM 988 O O . PRO A 1 116 ? 16.426 -14.174 -13.034 1.00 94.19 116 PRO A O 1
ATOM 991 N N . MET A 1 117 ? 15.158 -14.580 -14.841 1.00 91.12 117 MET A N 1
ATOM 992 C CA . MET A 1 117 ? 14.287 -13.412 -14.671 1.00 91.12 117 MET A CA 1
ATOM 993 C C . MET A 1 117 ? 13.585 -13.374 -13.306 1.00 91.12 117 MET A C 1
ATOM 995 O O . MET A 1 117 ? 13.419 -12.291 -12.753 1.00 91.12 117 MET A O 1
ATOM 999 N N . ALA A 1 118 ? 13.229 -14.525 -12.724 1.00 92.38 118 ALA A N 1
ATOM 1000 C CA . ALA A 1 118 ? 12.578 -14.557 -11.415 1.00 92.38 118 ALA A CA 1
ATOM 1001 C C . ALA A 1 118 ? 13.507 -14.023 -10.310 1.00 92.38 118 ALA A C 1
ATOM 1003 O O . ALA A 1 118 ? 13.074 -13.270 -9.438 1.00 92.38 118 ALA A O 1
ATOM 1004 N N . GLN A 1 119 ? 14.806 -14.341 -10.384 1.00 93.69 119 GLN A N 1
ATOM 1005 C CA . GLN A 1 119 ? 15.801 -13.789 -9.459 1.00 93.69 119 GLN A CA 1
ATOM 1006 C C . GLN A 1 119 ? 16.055 -12.304 -9.716 1.00 93.69 119 GLN A C 1
ATOM 1008 O O . GLN A 1 119 ? 16.147 -11.538 -8.760 1.00 93.69 119 GLN A O 1
ATOM 1013 N N . VAL A 1 120 ? 16.098 -11.878 -10.984 1.00 93.88 120 VAL A N 1
ATOM 1014 C CA . VAL A 1 120 ? 16.259 -10.458 -11.337 1.00 93.88 120 VAL A CA 1
ATOM 1015 C C . VAL A 1 120 ? 15.119 -9.623 -10.761 1.00 93.88 120 VAL A C 1
ATOM 1017 O O . VAL A 1 120 ? 15.392 -8.631 -10.090 1.00 93.88 120 VAL A O 1
ATOM 1020 N N . ILE A 1 121 ? 13.864 -10.039 -10.958 1.00 92.12 121 ILE A N 1
ATOM 1021 C CA . ILE A 1 121 ? 12.685 -9.351 -10.410 1.00 92.12 121 ILE A CA 1
ATOM 1022 C C . ILE A 1 121 ? 12.742 -9.336 -8.879 1.00 92.12 121 ILE A C 1
ATOM 1024 O O . ILE A 1 121 ? 12.565 -8.285 -8.269 1.00 92.12 121 ILE A O 1
ATOM 1028 N N . LYS A 1 122 ? 13.053 -10.476 -8.249 1.00 94.31 122 LYS A N 1
ATOM 1029 C CA . LYS A 1 122 ? 13.157 -10.581 -6.788 1.00 94.31 122 LYS A CA 1
ATOM 1030 C C . LYS A 1 122 ? 14.192 -9.629 -6.191 1.00 94.31 122 LYS A C 1
ATOM 1032 O O . LYS A 1 122 ? 13.936 -9.027 -5.154 1.00 94.31 122 LYS A O 1
ATOM 1037 N N . GLN A 1 123 ? 15.364 -9.528 -6.812 1.00 94.44 123 GLN A N 1
ATOM 1038 C CA . GLN A 1 123 ? 16.488 -8.736 -6.303 1.00 94.44 123 GLN A CA 1
ATOM 1039 C C . GLN A 1 123 ? 16.376 -7.253 -6.671 1.00 94.44 123 GLN A C 1
ATOM 1041 O O . GLN A 1 123 ? 16.877 -6.399 -5.945 1.00 94.44 123 GLN A O 1
ATOM 1046 N N . ASN A 1 124 ? 15.705 -6.939 -7.781 1.00 91.44 124 ASN A N 1
ATOM 1047 C CA . ASN A 1 124 ? 15.705 -5.606 -8.378 1.00 91.44 124 ASN A CA 1
ATOM 1048 C C . ASN A 1 124 ? 14.297 -5.043 -8.591 1.00 91.44 124 ASN A C 1
ATOM 1050 O O . ASN A 1 124 ? 14.105 -4.201 -9.462 1.00 91.44 124 ASN A O 1
ATOM 1054 N N . LEU A 1 125 ? 13.309 -5.483 -7.807 1.00 89.94 125 LEU A N 1
ATOM 1055 C CA . LEU A 1 125 ? 11.903 -5.087 -7.951 1.00 89.94 125 LEU A CA 1
ATOM 1056 C C . LEU A 1 125 ? 11.722 -3.570 -8.132 1.00 89.94 125 LEU A C 1
ATOM 1058 O O . LEU A 1 125 ? 11.022 -3.129 -9.036 1.00 89.94 125 LEU A O 1
ATOM 1062 N N . HIS A 1 126 ? 12.411 -2.774 -7.313 1.00 84.44 126 HIS A N 1
ATOM 1063 C CA . HIS A 1 126 ? 12.342 -1.312 -7.321 1.00 84.44 126 HIS A CA 1
ATOM 1064 C C . HIS A 1 126 ? 12.819 -0.660 -8.638 1.00 84.44 126 HIS A C 1
ATOM 1066 O O . HIS A 1 126 ? 12.502 0.508 -8.882 1.00 84.44 126 HIS A O 1
ATOM 1072 N N . LEU A 1 127 ? 13.570 -1.386 -9.479 1.00 86.12 127 LEU A N 1
ATOM 1073 C CA . LEU A 1 127 ? 14.003 -0.929 -10.803 1.00 86.12 127 LEU A CA 1
ATOM 1074 C C . LEU A 1 127 ? 12.887 -1.029 -11.854 1.00 86.12 127 LEU A C 1
ATOM 1076 O O . LEU A 1 127 ? 12.919 -0.286 -12.832 1.00 86.12 127 LEU A O 1
ATOM 1080 N N . PHE A 1 128 ? 11.883 -1.891 -11.654 1.00 82.56 128 PHE A N 1
ATOM 1081 C CA . PHE A 1 128 ? 10.757 -2.096 -12.579 1.00 82.56 128 PHE A CA 1
ATOM 1082 C C . PHE A 1 128 ? 9.676 -1.020 -12.408 1.00 82.56 128 PHE A C 1
ATOM 1084 O O . PHE A 1 128 ? 8.515 -1.310 -12.136 1.00 82.56 128 PHE A O 1
ATOM 1091 N N . ASN A 1 129 ? 10.084 0.244 -12.498 1.00 78.69 129 ASN A N 1
ATOM 1092 C CA . ASN A 1 129 ? 9.246 1.399 -12.212 1.00 78.69 129 ASN A CA 1
ATOM 1093 C C . ASN A 1 129 ? 8.901 2.191 -13.482 1.00 78.69 129 ASN A C 1
ATOM 1095 O O . ASN A 1 129 ? 9.796 2.731 -14.137 1.00 78.69 129 ASN A O 1
ATOM 1099 N N . ASP A 1 130 ? 7.608 2.373 -13.746 1.00 75.38 130 ASP A N 1
ATOM 1100 C CA . ASP A 1 130 ? 7.110 3.153 -14.885 1.00 75.38 130 ASP A CA 1
ATOM 1101 C C . ASP A 1 130 ? 7.420 4.650 -14.778 1.00 75.38 130 ASP A C 1
ATOM 1103 O O . ASP A 1 130 ? 7.462 5.337 -15.795 1.00 75.38 130 ASP A O 1
ATOM 1107 N N . TYR A 1 131 ? 7.736 5.169 -13.585 1.00 75.25 131 TYR A N 1
ATOM 1108 C CA . TYR A 1 131 ? 8.048 6.591 -13.391 1.00 75.25 131 TYR A CA 1
ATOM 1109 C C . TYR A 1 131 ? 9.176 7.082 -14.310 1.00 75.25 131 TYR A C 1
ATOM 1111 O O . TYR A 1 131 ? 9.145 8.213 -14.792 1.00 75.25 131 TYR A O 1
ATOM 1119 N N . TYR A 1 132 ? 10.178 6.241 -14.593 1.00 72.88 132 TYR A N 1
ATOM 1120 C CA . TYR A 1 132 ? 11.255 6.599 -15.521 1.00 72.88 132 TYR A CA 1
ATOM 1121 C C . TYR A 1 132 ? 10.743 6.783 -16.952 1.00 72.88 132 TYR A C 1
ATOM 1123 O O . TYR A 1 132 ? 11.190 7.689 -17.660 1.00 72.88 132 TYR A O 1
ATOM 1131 N N . VAL A 1 133 ? 9.797 5.940 -17.359 1.00 75.62 133 VAL A N 1
ATOM 1132 C CA . VAL A 1 133 ? 9.172 5.945 -18.681 1.00 75.62 133 VAL A CA 1
ATOM 1133 C C . VAL A 1 133 ? 8.196 7.119 -18.793 1.00 75.62 133 VAL A C 1
ATOM 1135 O O . VAL A 1 133 ? 8.304 7.917 -19.723 1.00 75.62 133 VAL A O 1
ATOM 1138 N N . GLU A 1 134 ? 7.314 7.308 -17.810 1.00 78.94 134 GLU A N 1
ATOM 1139 C CA . GLU A 1 134 ? 6.349 8.415 -17.762 1.00 78.94 134 GLU A CA 1
ATOM 1140 C C . GLU A 1 134 ? 7.028 9.788 -17.778 1.00 78.94 134 GLU A C 1
ATOM 1142 O O . GLU A 1 134 ? 6.633 10.678 -18.539 1.00 78.94 134 GLU A O 1
ATOM 1147 N N . ASN A 1 135 ? 8.088 9.958 -16.985 1.00 79.31 135 ASN A N 1
ATOM 1148 C CA . ASN A 1 135 ? 8.868 11.192 -16.969 1.00 79.31 135 ASN A CA 1
ATOM 1149 C C . ASN A 1 135 ? 9.559 11.445 -18.298 1.00 79.31 135 ASN A C 1
ATOM 1151 O O . ASN A 1 135 ? 9.550 12.569 -18.795 1.00 79.31 135 ASN A O 1
ATOM 1155 N N . PHE A 1 136 ? 10.140 10.404 -18.893 1.00 82.44 136 PHE A N 1
ATOM 1156 C CA . PHE A 1 136 ? 10.776 10.522 -20.196 1.00 82.44 136 PHE A CA 1
ATOM 1157 C C . PHE A 1 136 ? 9.776 10.957 -21.268 1.00 82.44 136 PHE A C 1
ATOM 1159 O O . PHE A 1 136 ? 10.043 11.901 -22.009 1.00 82.44 136 PHE A O 1
ATOM 1166 N N . HIS A 1 137 ? 8.594 10.336 -21.304 1.00 83.69 137 HIS A N 1
ATOM 1167 C CA . HIS A 1 137 ? 7.525 10.732 -22.217 1.00 83.69 137 HIS A CA 1
ATOM 1168 C C . HIS A 1 137 ? 7.022 12.152 -21.958 1.00 83.69 137 HIS A C 1
ATOM 1170 O O . HIS A 1 137 ? 6.748 12.876 -22.914 1.00 83.69 137 HI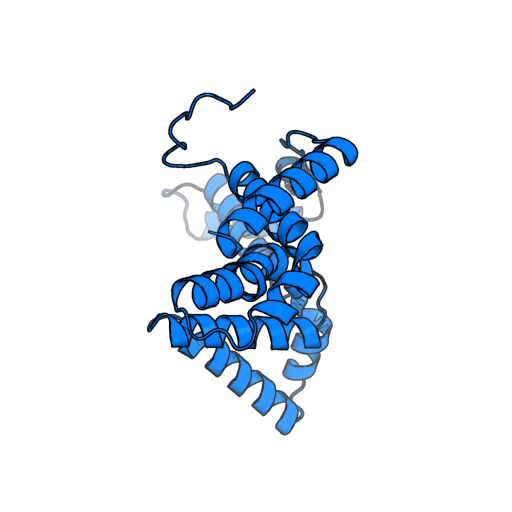S A O 1
ATOM 1176 N N . SER A 1 138 ? 6.918 12.567 -20.695 1.00 84.56 138 SER A N 1
ATOM 1177 C CA . SER A 1 138 ? 6.499 13.924 -20.327 1.00 84.56 138 SER A CA 1
ATOM 1178 C C . SER A 1 138 ? 7.505 14.967 -20.815 1.00 84.56 138 SER A C 1
ATOM 1180 O O . SER A 1 138 ? 7.112 15.941 -21.457 1.00 84.56 138 SER A O 1
ATOM 1182 N N . SER A 1 139 ? 8.800 14.724 -20.602 1.00 84.25 139 SER A N 1
ATOM 1183 C CA . SER A 1 139 ? 9.887 15.568 -21.111 1.00 84.25 139 SER A CA 1
ATOM 1184 C C . SER A 1 139 ? 9.901 15.630 -22.632 1.00 84.25 139 SER A C 1
ATOM 1186 O O . SER A 1 139 ? 9.994 16.713 -23.206 1.00 84.25 139 SER A O 1
ATOM 1188 N N . LEU A 1 140 ? 9.754 14.480 -23.296 1.00 88.75 140 LEU A N 1
ATOM 1189 C CA . LEU A 1 140 ? 9.704 14.415 -24.751 1.00 88.75 140 LEU A CA 1
ATOM 1190 C C . LEU A 1 140 ? 8.513 15.206 -25.297 1.00 88.75 140 LEU A C 1
ATOM 1192 O O . LEU A 1 140 ? 8.678 15.984 -26.230 1.00 88.75 140 LEU A O 1
ATOM 1196 N N . ARG A 1 141 ? 7.329 15.066 -24.690 1.00 86.94 141 ARG A N 1
ATOM 1197 C CA . ARG A 1 141 ? 6.117 15.795 -25.088 1.00 86.94 141 ARG A CA 1
ATOM 1198 C C . ARG A 1 141 ? 6.229 17.300 -24.850 1.00 86.94 141 ARG A C 1
ATOM 1200 O O . ARG A 1 141 ? 5.680 18.062 -25.630 1.00 86.94 141 ARG A O 1
ATOM 1207 N N . LEU A 1 142 ? 6.923 17.733 -23.798 1.00 87.62 142 LEU A N 1
ATOM 1208 C CA . LEU A 1 142 ? 7.161 19.157 -23.542 1.00 87.62 142 LEU A CA 1
ATOM 1209 C C . LEU A 1 142 ? 8.077 19.785 -24.604 1.00 87.62 142 LEU A C 1
ATOM 1211 O O . LEU A 1 142 ? 7.933 20.958 -24.929 1.00 87.62 142 LEU A O 1
ATOM 1215 N N . GLN A 1 143 ? 9.022 19.002 -25.127 1.00 87.31 143 GLN A N 1
ATOM 1216 C CA . GLN A 1 143 ? 10.069 19.462 -26.044 1.00 87.31 143 GLN A CA 1
ATOM 1217 C C . GLN A 1 143 ? 9.790 19.110 -27.513 1.00 87.31 143 GLN A C 1
ATOM 1219 O O . GLN A 1 143 ? 10.653 19.302 -28.368 1.00 87.31 143 GLN A O 1
ATOM 1224 N N . THR A 1 144 ? 8.606 18.574 -27.815 1.00 91.19 144 THR A N 1
ATOM 1225 C CA . THR A 1 144 ? 8.168 18.252 -29.176 1.00 91.19 144 THR A CA 1
ATOM 1226 C C . THR A 1 144 ? 6.770 18.808 -29.432 1.00 91.19 144 THR A C 1
ATOM 1228 O O . THR A 1 144 ? 5.970 19.025 -28.525 1.00 91.19 144 THR A O 1
ATOM 1231 N N . HIS A 1 145 ? 6.471 19.046 -30.700 1.00 90.94 145 HIS A N 1
ATOM 1232 C CA . HIS A 1 145 ? 5.213 19.557 -31.213 1.00 90.94 145 HIS A CA 1
ATOM 1233 C C . HIS A 1 145 ? 4.617 18.571 -32.217 1.00 90.94 145 HIS A C 1
ATOM 1235 O O . HIS A 1 145 ? 5.324 17.780 -32.837 1.00 90.94 145 HIS A O 1
ATOM 1241 N N . ALA A 1 146 ? 3.302 18.658 -32.428 1.00 89.50 146 ALA A N 1
ATOM 1242 C CA . ALA A 1 146 ? 2.588 17.792 -33.368 1.00 89.50 146 ALA A CA 1
ATOM 1243 C C . ALA A 1 146 ? 3.094 17.902 -34.822 1.00 89.50 146 ALA A C 1
ATOM 1245 O O . ALA A 1 146 ? 2.887 16.986 -35.609 1.00 89.50 146 ALA A O 1
ATOM 1246 N N . SER A 1 147 ? 3.755 19.009 -35.174 1.00 92.69 147 SER A N 1
ATOM 1247 C CA . SER A 1 147 ? 4.366 19.240 -36.486 1.00 92.69 147 SER A CA 1
ATOM 1248 C C . SER A 1 147 ? 5.763 18.630 -36.645 1.00 92.69 147 SER A C 1
ATOM 1250 O O . SER A 1 147 ? 6.312 18.679 -37.745 1.00 92.69 147 SER A O 1
ATOM 1252 N N . ASN A 1 148 ? 6.366 18.079 -35.584 1.00 93.62 148 ASN A N 1
ATOM 1253 C CA . ASN A 1 148 ? 7.686 17.468 -35.689 1.00 93.62 148 ASN A CA 1
ATOM 1254 C C . ASN A 1 148 ? 7.644 16.161 -36.486 1.00 93.62 148 ASN A C 1
ATOM 1256 O O . ASN A 1 148 ? 6.761 15.326 -36.297 1.00 93.62 148 ASN A O 1
ATOM 1260 N N . SER A 1 149 ? 8.648 15.957 -37.342 1.00 95.44 149 SER A N 1
ATOM 1261 C CA . SER A 1 149 ? 8.808 14.694 -38.061 1.00 95.44 149 SER A CA 1
ATOM 1262 C C . SER A 1 149 ? 9.289 13.573 -37.125 1.00 95.44 149 SER A C 1
ATOM 1264 O O . SER A 1 149 ? 9.905 13.853 -36.089 1.00 95.44 149 SER A O 1
ATOM 1266 N N . PRO A 1 150 ? 9.082 12.292 -37.487 1.00 94.56 150 PRO A N 1
ATOM 1267 C CA . PRO A 1 150 ? 9.574 11.163 -36.698 1.00 94.56 150 PRO A CA 1
ATOM 1268 C C . PRO A 1 150 ? 11.072 11.254 -36.371 1.00 94.56 150 PRO A C 1
ATOM 1270 O O . PRO A 1 150 ? 11.464 11.042 -35.225 1.00 94.56 150 PRO A O 1
ATOM 1273 N N . ASP A 1 151 ? 11.909 11.661 -37.330 1.00 95.81 151 ASP A N 1
ATOM 1274 C CA . ASP A 1 151 ? 13.355 11.808 -37.118 1.00 95.81 151 ASP A CA 1
ATOM 1275 C C . ASP A 1 151 ? 13.703 12.899 -36.102 1.00 95.81 151 ASP A C 1
ATOM 1277 O O . ASP A 1 151 ? 14.643 12.747 -35.319 1.00 95.81 151 ASP A O 1
ATOM 1281 N N . GLN A 1 152 ? 12.947 13.999 -36.086 1.00 94.06 152 GLN A N 1
ATOM 1282 C CA . GLN A 1 152 ? 13.129 15.070 -35.105 1.00 94.06 152 GLN A CA 1
ATOM 1283 C C . GLN A 1 152 ? 12.772 14.585 -33.698 1.00 94.06 152 GLN A C 1
ATOM 1285 O O . GLN A 1 152 ? 13.531 14.827 -32.761 1.00 94.06 152 GLN A O 1
ATOM 1290 N N . ILE A 1 153 ? 11.672 13.836 -33.559 1.00 93.88 153 ILE A N 1
ATOM 1291 C CA . ILE A 1 153 ? 11.258 13.238 -32.282 1.00 93.88 153 ILE A CA 1
ATOM 1292 C C . ILE A 1 153 ? 12.313 12.233 -31.796 1.00 93.88 153 ILE A C 1
ATOM 1294 O O . ILE A 1 153 ? 12.706 12.275 -30.631 1.00 93.88 153 ILE A O 1
ATOM 1298 N N . ILE A 1 154 ? 12.831 11.373 -32.683 1.00 93.56 154 ILE A N 1
ATOM 1299 C CA . ILE A 1 154 ? 13.883 10.396 -32.352 1.00 93.56 154 ILE A CA 1
ATOM 1300 C C . ILE A 1 154 ? 15.165 11.101 -31.895 1.00 93.56 154 ILE A C 1
ATOM 1302 O O . ILE A 1 154 ? 15.772 10.691 -30.903 1.00 93.56 154 ILE A O 1
ATOM 1306 N N . ARG A 1 155 ? 15.591 12.164 -32.589 1.00 94.25 155 ARG A N 1
ATOM 1307 C CA . ARG A 1 155 ? 16.766 12.955 -32.183 1.00 94.25 155 ARG A CA 1
ATOM 1308 C C . ARG A 1 155 ? 16.556 13.593 -30.813 1.00 94.25 155 ARG A C 1
ATOM 1310 O O . ARG A 1 155 ? 17.444 13.497 -29.971 1.00 94.25 155 ARG A O 1
ATOM 1317 N N . GLN A 1 156 ? 15.380 14.165 -30.562 1.00 91.00 156 GLN A N 1
ATOM 1318 C CA . GLN A 1 156 ? 15.083 14.780 -29.271 1.00 91.00 156 GLN A CA 1
ATOM 1319 C C . GLN A 1 156 ? 15.059 13.754 -28.135 1.00 91.00 156 GLN A C 1
ATOM 1321 O O . GLN A 1 156 ? 15.629 13.998 -27.075 1.00 91.00 156 GLN A O 1
ATOM 1326 N N . ALA A 1 157 ? 14.482 12.575 -28.369 1.00 90.25 157 ALA A N 1
ATOM 1327 C CA . ALA A 1 157 ? 14.495 11.472 -27.414 1.00 90.25 157 ALA A CA 1
ATOM 1328 C C . ALA A 1 157 ? 15.928 11.045 -27.043 1.00 90.25 157 ALA A C 1
ATOM 1330 O O . ALA A 1 157 ? 16.228 10.883 -25.860 1.00 90.25 157 ALA A O 1
ATOM 1331 N N . LYS A 1 158 ? 16.830 10.932 -28.031 1.00 90.69 158 LYS A N 1
ATOM 1332 C CA . LYS A 1 158 ? 18.254 10.625 -27.799 1.00 90.69 158 LYS A CA 1
ATOM 1333 C C . LYS A 1 158 ? 18.956 11.716 -26.989 1.00 90.69 158 LYS A C 1
ATOM 1335 O O . LYS A 1 158 ? 19.699 11.391 -26.069 1.00 90.69 158 LYS A O 1
ATOM 1340 N N . ASN A 1 159 ? 18.690 12.987 -27.289 1.00 88.19 159 ASN A N 1
ATOM 1341 C CA . ASN A 1 159 ? 19.252 14.113 -26.538 1.00 88.19 159 ASN A CA 1
ATOM 1342 C C . ASN A 1 159 ? 18.802 14.088 -25.069 1.00 88.19 159 ASN A C 1
ATOM 1344 O O . ASN A 1 159 ? 19.627 14.245 -24.170 1.00 88.19 159 ASN A O 1
ATOM 1348 N N . ILE A 1 160 ? 17.510 13.839 -24.818 1.00 84.38 160 ILE A N 1
ATOM 1349 C CA . ILE A 1 160 ? 16.967 13.716 -23.459 1.00 84.38 160 ILE A CA 1
ATOM 1350 C C . ILE A 1 160 ? 17.663 12.574 -22.716 1.00 84.38 160 ILE A C 1
ATOM 1352 O O . ILE A 1 160 ? 18.122 12.787 -21.597 1.00 84.38 160 ILE A O 1
ATOM 1356 N N . ASP A 1 161 ? 17.783 11.394 -23.332 1.00 83.19 161 ASP A N 1
ATOM 1357 C CA . ASP A 1 161 ? 18.421 10.226 -22.715 1.00 83.19 161 ASP A CA 1
ATOM 1358 C C . ASP A 1 161 ? 19.893 10.486 -22.352 1.00 83.19 161 ASP A C 1
ATOM 1360 O O . ASP A 1 161 ? 20.300 10.249 -21.216 1.00 83.19 161 ASP A O 1
ATOM 1364 N N . GLN A 1 162 ? 20.660 11.088 -23.267 1.00 82.44 162 GLN A N 1
ATOM 1365 C CA . GLN A 1 162 ? 22.058 11.470 -23.034 1.00 82.44 162 GLN A CA 1
ATOM 1366 C C . GLN A 1 162 ? 22.212 12.534 -21.936 1.00 82.44 162 GLN A C 1
ATOM 1368 O O . GLN A 1 162 ? 23.192 12.528 -21.194 1.00 82.44 162 GLN A O 1
ATOM 1373 N N . SER A 1 163 ? 21.236 13.435 -21.797 1.00 74.88 163 SER A N 1
ATOM 1374 C CA . SER A 1 163 ? 21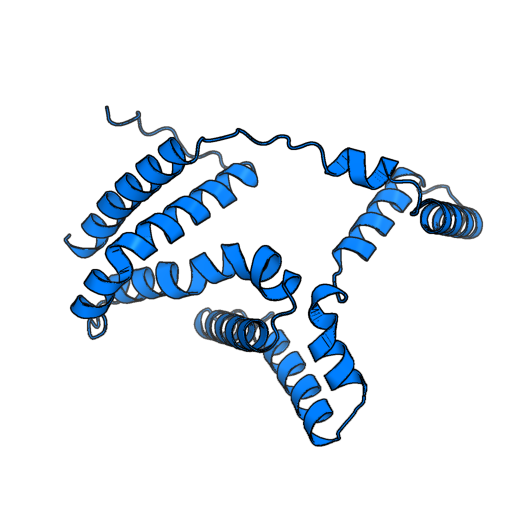.260 14.506 -20.793 1.00 74.88 163 SER A CA 1
ATOM 1375 C C . SER A 1 163 ? 20.846 14.069 -19.380 1.00 74.88 163 SER A C 1
ATOM 1377 O O . SER A 1 163 ? 21.004 14.849 -18.442 1.00 74.88 163 SER A O 1
ATOM 1379 N N . ARG A 1 164 ? 20.370 12.825 -19.187 1.00 63.47 164 ARG A N 1
ATOM 1380 C CA . ARG A 1 164 ? 19.866 12.309 -17.893 1.00 63.47 164 ARG A CA 1
ATOM 1381 C C . ARG A 1 164 ? 20.870 12.393 -16.735 1.00 63.47 164 ARG A C 1
ATOM 1383 O O . ARG A 1 164 ? 20.443 12.425 -15.585 1.00 63.47 164 ARG A O 1
ATOM 1390 N N . GLY A 1 165 ? 22.175 12.426 -17.020 1.00 56.75 165 GLY A N 1
ATOM 1391 C CA . GLY A 1 165 ? 23.230 12.573 -16.008 1.00 56.75 165 GLY A CA 1
ATOM 1392 C C . GLY A 1 165 ? 23.347 13.981 -15.405 1.00 56.75 165 GLY A C 1
ATOM 1393 O O . GLY A 1 165 ? 23.864 14.121 -14.298 1.00 56.75 165 GLY A O 1
ATOM 1394 N N . ASN A 1 166 ? 22.833 15.014 -16.085 1.00 57.62 166 ASN A N 1
ATOM 1395 C CA . ASN A 1 166 ? 22.830 16.392 -15.595 1.00 57.62 166 ASN A CA 1
ATOM 1396 C C . ASN A 1 166 ? 21.510 16.666 -14.848 1.00 57.62 166 ASN A C 1
ATOM 1398 O O . ASN A 1 166 ? 20.438 16.793 -15.436 1.00 57.62 166 ASN A O 1
ATOM 1402 N N . ASN A 1 167 ? 21.600 16.717 -13.516 1.00 55.84 167 ASN A N 1
ATOM 1403 C CA . ASN A 1 167 ? 20.503 16.668 -12.534 1.00 55.84 167 ASN A CA 1
ATOM 1404 C C . ASN A 1 167 ? 19.474 17.823 -12.548 1.00 55.84 167 ASN A C 1
ATOM 1406 O O . ASN A 1 167 ? 18.604 17.846 -11.679 1.00 55.84 167 ASN A O 1
ATOM 1410 N N . THR A 1 168 ? 19.475 18.730 -13.525 1.00 52.62 168 THR A N 1
ATOM 1411 C CA . THR A 1 168 ? 18.518 19.856 -13.589 1.00 52.62 168 THR A CA 1
ATOM 1412 C C . THR A 1 168 ? 17.062 19.375 -13.702 1.00 52.62 168 THR A C 1
ATOM 1414 O O . THR A 1 168 ? 16.135 19.988 -13.168 1.00 52.62 168 THR A O 1
ATOM 1417 N N . PHE A 1 169 ? 16.848 18.215 -14.337 1.00 50.41 169 PHE A N 1
ATOM 1418 C CA . PHE A 1 169 ? 15.542 17.552 -14.392 1.00 50.41 169 PHE A CA 1
ATOM 1419 C C . PHE A 1 169 ? 15.088 17.063 -13.010 1.00 50.41 169 PHE A C 1
ATOM 1421 O O . PHE A 1 169 ? 13.950 17.295 -12.620 1.00 50.41 169 PHE A O 1
ATOM 1428 N N . LYS A 1 170 ? 15.978 16.425 -12.240 1.00 53.03 170 LYS A N 1
ATOM 1429 C CA . LYS A 1 170 ? 15.675 15.930 -10.890 1.00 53.03 170 LYS A CA 1
ATOM 1430 C C . LYS A 1 170 ? 15.346 17.087 -9.948 1.00 53.03 170 LYS A C 1
ATOM 1432 O O . LYS A 1 170 ? 14.379 16.991 -9.199 1.00 53.03 170 LYS A O 1
ATOM 1437 N N . GLU A 1 171 ? 16.110 18.174 -10.014 1.00 52.22 171 GLU A N 1
ATOM 1438 C CA . GLU A 1 171 ? 15.955 19.362 -9.163 1.00 52.22 171 GLU A CA 1
ATOM 1439 C C . GLU A 1 171 ? 14.582 20.027 -9.329 1.00 52.22 171 GLU A C 1
ATOM 1441 O O . GLU A 1 171 ? 13.915 20.298 -8.332 1.00 52.22 171 GLU A O 1
ATOM 1446 N N . THR A 1 172 ? 14.089 20.144 -10.566 1.00 47.62 172 THR A N 1
ATOM 1447 C CA . THR A 1 172 ? 12.784 20.759 -10.882 1.00 47.62 172 THR A CA 1
ATOM 1448 C C . THR A 1 172 ? 11.593 20.055 -10.204 1.00 47.62 172 THR A C 1
ATOM 1450 O O . THR A 1 172 ? 10.597 20.693 -9.872 1.00 47.62 172 THR A O 1
ATOM 1453 N N . PHE A 1 173 ? 11.690 18.743 -9.963 1.00 46.53 173 PHE A N 1
ATOM 1454 C CA . PHE A 1 173 ? 10.658 17.951 -9.272 1.00 46.53 173 PHE A CA 1
ATOM 1455 C C . PHE A 1 173 ? 11.019 17.612 -7.818 1.00 46.53 173 PHE A C 1
ATOM 1457 O O . PHE A 1 173 ? 10.220 16.986 -7.122 1.00 46.53 173 PHE A O 1
ATOM 1464 N N . SER A 1 174 ? 12.218 17.993 -7.364 1.00 44.94 174 SER A N 1
ATOM 1465 C CA . SER A 1 174 ? 12.694 17.747 -5.997 1.00 44.94 174 SER A CA 1
ATOM 1466 C C . SER A 1 174 ? 12.364 18.887 -5.043 1.00 44.94 174 SER A C 1
ATOM 1468 O O . SER A 1 174 ? 12.450 18.674 -3.836 1.00 44.94 174 SER A O 1
ATOM 1470 N N . GLU A 1 175 ? 11.990 20.073 -5.541 1.00 40.66 175 GLU A N 1
ATOM 1471 C CA . GLU A 1 175 ? 11.624 21.189 -4.671 1.00 40.66 175 GLU A CA 1
ATOM 1472 C C . GLU A 1 175 ? 10.368 20.853 -3.848 1.00 40.66 175 GLU A C 1
ATOM 1474 O O . GLU A 1 175 ? 9.264 20.735 -4.399 1.00 40.66 175 GLU A O 1
ATOM 1479 N N . PRO A 1 176 ? 10.497 20.704 -2.516 1.00 45.75 176 PRO A N 1
ATOM 1480 C CA . PRO A 1 176 ? 9.396 20.285 -1.674 1.00 45.75 176 PRO A CA 1
ATOM 1481 C C . PRO A 1 176 ? 8.400 21.438 -1.538 1.00 45.75 176 PRO A C 1
ATOM 1483 O O . PRO A 1 176 ? 8.490 22.267 -0.640 1.00 45.75 176 PRO A O 1
ATOM 1486 N N . HIS A 1 177 ? 7.381 21.458 -2.392 1.00 48.06 177 HIS A N 1
ATOM 1487 C CA . HIS A 1 177 ? 6.203 22.322 -2.249 1.00 48.06 177 HIS A CA 1
ATOM 1488 C C . HIS A 1 177 ? 5.265 21.838 -1.124 1.00 48.06 177 HIS A C 1
ATOM 1490 O O . HIS A 1 177 ? 4.038 21.852 -1.261 1.00 48.06 177 HIS A O 1
ATOM 1496 N N . ASN A 1 178 ? 5.823 21.367 -0.008 1.00 53.34 178 ASN A N 1
ATOM 1497 C CA . ASN A 1 178 ? 5.063 20.720 1.048 1.00 53.34 178 ASN A CA 1
ATOM 1498 C C . ASN A 1 178 ? 5.045 21.578 2.309 1.00 53.34 178 ASN A C 1
ATOM 1500 O O . ASN A 1 178 ? 6.071 21.982 2.843 1.00 53.34 178 ASN A O 1
ATOM 1504 N N . ILE A 1 179 ? 3.829 21.820 2.789 1.00 56.41 179 ILE A N 1
ATOM 1505 C CA . ILE A 1 179 ? 3.546 22.310 4.135 1.00 56.41 179 ILE A CA 1
ATOM 1506 C C . ILE A 1 179 ? 4.260 21.376 5.120 1.00 56.41 179 ILE A C 1
ATOM 1508 O O . ILE A 1 179 ? 3.946 20.187 5.178 1.00 56.41 179 ILE A O 1
ATOM 1512 N N . VAL A 1 180 ? 5.225 21.911 5.866 1.00 67.25 180 VAL A N 1
ATOM 1513 C CA . VAL A 1 180 ? 5.986 21.160 6.867 1.00 67.25 180 VAL A CA 1
ATOM 1514 C C . VAL A 1 180 ? 5.200 21.198 8.173 1.00 67.25 180 VAL A C 1
ATOM 1516 O O . VAL A 1 180 ? 5.238 22.189 8.896 1.00 67.25 180 VAL A O 1
ATOM 1519 N N . TYR A 1 181 ? 4.446 20.138 8.460 1.00 79.19 181 TYR A N 1
ATOM 1520 C CA . TYR A 1 181 ? 3.980 19.896 9.824 1.00 79.19 181 TYR A CA 1
ATOM 1521 C C . TYR A 1 181 ? 5.162 19.404 10.650 1.00 79.19 181 TYR A C 1
ATOM 1523 O O . TYR A 1 181 ? 5.907 18.525 10.212 1.00 79.19 181 TYR A O 1
ATOM 1531 N N . THR A 1 182 ? 5.326 19.943 11.850 1.00 85.44 182 THR A N 1
ATOM 1532 C CA . THR A 1 182 ? 6.300 19.406 12.799 1.00 85.44 182 THR A CA 1
ATOM 1533 C C . THR A 1 182 ? 5.871 18.014 13.262 1.00 85.44 182 THR A C 1
ATOM 1535 O O . THR A 1 182 ? 4.684 17.682 13.299 1.00 85.44 182 THR A O 1
ATOM 1538 N N . GLU A 1 183 ? 6.834 17.196 13.682 1.00 86.38 183 GLU A N 1
ATOM 1539 C CA . GLU A 1 183 ? 6.560 15.865 14.234 1.00 86.38 183 GLU A CA 1
ATOM 1540 C C . GLU A 1 183 ? 5.575 15.925 15.415 1.00 86.38 183 GLU A C 1
ATOM 1542 O O . GLU A 1 183 ? 4.645 15.126 15.500 1.00 86.38 183 GLU A O 1
ATOM 1547 N N . LYS A 1 184 ? 5.704 16.945 16.277 1.00 91.19 184 LYS A N 1
ATOM 1548 C CA . LYS A 1 184 ? 4.792 17.173 17.408 1.00 91.19 184 LYS A CA 1
ATOM 1549 C C . LYS A 1 184 ? 3.360 17.468 16.959 1.00 91.19 184 LYS A C 1
ATOM 1551 O O . LYS A 1 184 ? 2.416 16.985 17.584 1.00 91.19 184 LYS A O 1
ATOM 1556 N N . GLU A 1 185 ? 3.181 18.249 15.896 1.00 92.12 185 GLU A N 1
ATOM 1557 C CA . GLU A 1 185 ? 1.855 18.535 15.339 1.00 92.12 185 GLU A CA 1
ATOM 1558 C C . GLU A 1 185 ? 1.236 17.290 14.704 1.00 92.12 185 GLU A C 1
ATOM 1560 O O . GLU A 1 185 ? 0.055 17.017 14.932 1.00 92.12 185 GLU A O 1
ATOM 1565 N N . LEU A 1 186 ? 2.023 16.513 13.952 1.00 91.50 186 LEU A N 1
ATOM 1566 C CA . LEU A 1 186 ? 1.573 15.241 13.384 1.00 91.50 186 LEU A CA 1
ATOM 1567 C C . LEU A 1 186 ? 1.152 14.270 14.483 1.00 91.50 186 LEU A C 1
ATOM 1569 O O . LEU A 1 186 ? 0.060 13.713 14.411 1.00 91.50 186 LEU A O 1
ATOM 1573 N N . GLU A 1 187 ? 1.962 14.120 15.525 1.00 94.31 187 GLU A N 1
ATOM 1574 C CA . GLU A 1 187 ? 1.663 13.248 16.659 1.00 94.31 187 GLU A CA 1
ATOM 1575 C C . GLU A 1 187 ? 0.386 13.685 17.391 1.00 94.31 187 GLU A C 1
ATOM 1577 O O . GLU A 1 187 ? -0.494 12.873 17.686 1.00 94.31 187 GLU A O 1
ATOM 1582 N N . PHE A 1 188 ? 0.219 14.989 17.625 1.00 95.94 188 PHE A N 1
ATOM 1583 C CA . PHE A 1 188 ? -1.013 15.530 18.196 1.00 95.94 188 PHE A CA 1
ATOM 1584 C C . PHE A 1 188 ? -2.239 15.225 17.319 1.00 95.94 188 PHE A C 1
ATOM 1586 O O . PHE A 1 188 ? -3.285 14.806 17.826 1.00 95.94 188 PHE A O 1
ATOM 1593 N N . MET A 1 189 ? -2.127 15.397 16.001 1.00 95.75 189 MET A N 1
ATOM 1594 C CA . MET A 1 189 ? -3.210 15.090 15.065 1.00 95.75 189 MET A CA 1
ATOM 1595 C C . MET A 1 189 ? -3.507 13.586 14.989 1.00 95.75 189 MET A C 1
ATOM 1597 O O . MET A 1 189 ? -4.684 13.215 14.948 1.00 95.75 189 MET A O 1
ATOM 1601 N N . LYS A 1 190 ? -2.489 12.718 15.039 1.00 96.31 190 LYS A N 1
ATOM 1602 C CA . LYS A 1 190 ? -2.642 11.254 15.106 1.00 96.31 190 LYS A CA 1
ATOM 1603 C C . LYS A 1 190 ? -3.411 10.847 16.364 1.00 96.31 190 LYS A C 1
ATOM 1605 O O . LYS A 1 190 ? -4.409 10.141 16.247 1.00 96.31 190 LYS A O 1
ATOM 1610 N N . LYS A 1 191 ? -3.076 11.404 17.537 1.00 97.12 191 LYS A N 1
ATOM 1611 C CA . LYS A 1 191 ? -3.829 11.178 18.792 1.00 97.12 191 LYS A CA 1
ATOM 1612 C C . LYS A 1 191 ? -5.288 11.613 18.695 1.00 97.12 191 LYS A C 1
ATOM 1614 O O . LYS A 1 191 ? -6.187 10.877 19.097 1.00 97.12 191 LYS A O 1
ATOM 1619 N N . ARG A 1 192 ? -5.554 12.793 18.125 1.00 96.81 192 ARG A N 1
ATOM 1620 C CA . ARG A 1 192 ? -6.938 13.249 17.903 1.00 96.81 192 ARG A CA 1
ATOM 1621 C C . ARG A 1 192 ? -7.698 12.338 16.945 1.00 96.81 192 ARG A C 1
ATOM 1623 O O . ARG A 1 192 ? -8.880 12.085 17.167 1.00 96.81 192 ARG A O 1
ATOM 1630 N N . THR A 1 193 ? -7.023 11.848 15.910 1.00 96.81 193 THR A N 1
ATOM 1631 C CA . THR A 1 193 ? -7.593 10.900 14.948 1.00 96.81 193 THR A CA 1
ATOM 1632 C C . THR A 1 193 ? -7.896 9.566 15.621 1.00 96.81 193 THR A C 1
ATOM 1634 O O . THR A 1 193 ? -8.997 9.060 15.458 1.00 96.81 193 THR A O 1
ATOM 1637 N N . ALA A 1 194 ? -7.003 9.057 16.472 1.00 97.12 194 ALA A N 1
ATOM 1638 C CA . ALA A 1 194 ? -7.240 7.864 17.282 1.00 97.12 194 ALA A CA 1
ATOM 1639 C C . ALA A 1 194 ? -8.495 8.005 18.162 1.00 97.12 194 ALA A C 1
ATOM 1641 O O . ALA A 1 194 ? -9.353 7.127 18.166 1.00 97.12 194 ALA A O 1
ATOM 1642 N N . THR A 1 195 ? -8.661 9.141 18.852 1.00 96.81 195 THR A N 1
ATOM 1643 C CA . THR A 1 195 ? -9.879 9.409 19.640 1.00 96.81 195 THR A CA 1
ATOM 1644 C C . THR A 1 195 ? -11.135 9.463 18.769 1.00 96.81 195 THR A C 1
ATOM 1646 O O . THR A 1 195 ? -12.187 8.992 19.190 1.00 96.81 195 THR A O 1
ATOM 1649 N N . PHE A 1 196 ? -11.050 10.046 17.570 1.00 95.69 196 PHE A N 1
ATOM 1650 C CA . PHE A 1 196 ? -12.164 10.069 16.622 1.00 95.69 196 PHE A CA 1
ATOM 1651 C C . PHE A 1 196 ? -12.530 8.659 16.143 1.00 95.69 196 PHE A C 1
ATOM 1653 O O . PHE A 1 196 ? -13.694 8.287 16.221 1.00 95.69 196 PHE A O 1
ATOM 1660 N N . LEU A 1 197 ? -11.544 7.865 15.716 1.00 95.44 197 LEU A N 1
ATOM 1661 C CA . LEU A 1 197 ? -11.753 6.493 15.255 1.00 95.44 197 LEU A CA 1
ATOM 1662 C C . LEU A 1 197 ? -12.346 5.612 16.353 1.00 95.44 197 LEU A C 1
ATOM 1664 O O . LEU A 1 197 ? -13.256 4.843 16.082 1.00 95.44 197 LEU A O 1
ATOM 1668 N N . LEU A 1 198 ? -11.882 5.752 17.598 1.00 94.75 198 LEU A N 1
ATOM 1669 C CA . LEU A 1 198 ? -12.394 4.959 18.714 1.00 94.75 198 LEU A CA 1
ATOM 1670 C C . LEU A 1 198 ? -13.897 5.180 18.944 1.00 94.75 198 LEU A C 1
ATOM 1672 O O . LEU A 1 198 ? -14.600 4.231 19.276 1.00 94.75 198 LEU A O 1
ATOM 1676 N N . LYS A 1 199 ? -14.402 6.403 18.727 1.00 94.00 199 LYS A N 1
ATOM 1677 C CA . LYS A 1 199 ? -15.839 6.699 18.847 1.00 94.00 199 LYS A CA 1
ATOM 1678 C C . LYS A 1 199 ? -16.681 5.925 17.836 1.00 94.00 199 LYS A C 1
ATOM 1680 O O . LYS A 1 199 ? -17.751 5.468 18.206 1.00 94.00 199 LYS A O 1
ATOM 1685 N N . LEU A 1 200 ? -16.159 5.690 16.629 1.00 92.31 200 LEU A N 1
ATOM 1686 C CA . LEU A 1 200 ? -16.843 4.906 15.590 1.00 92.31 200 LEU A CA 1
ATOM 1687 C C . LEU A 1 200 ? -17.052 3.430 15.969 1.00 92.31 200 LEU A C 1
ATOM 1689 O O . LEU A 1 200 ? -17.817 2.748 15.306 1.00 92.31 200 LEU A O 1
ATOM 1693 N N . PHE A 1 201 ? -16.346 2.926 16.986 1.00 89.38 201 PHE A N 1
ATOM 1694 C CA . PHE A 1 201 ? -16.493 1.553 17.483 1.00 89.38 201 PHE A CA 1
ATOM 1695 C C . PHE A 1 201 ? -17.249 1.470 18.820 1.00 89.38 201 PHE A C 1
ATOM 1697 O O . PHE A 1 201 ? -17.415 0.376 19.356 1.00 89.38 201 PHE A O 1
ATOM 1704 N N . ILE A 1 202 ? -17.601 2.606 19.427 1.00 82.31 202 ILE A N 1
ATOM 1705 C CA . ILE A 1 202 ? -18.293 2.663 20.726 1.00 82.31 202 ILE A CA 1
ATOM 1706 C C . ILE A 1 202 ? -19.765 3.053 20.553 1.00 82.31 202 ILE A C 1
ATOM 1708 O O . ILE A 1 202 ? -20.579 2.650 21.383 1.00 82.31 202 ILE A O 1
ATOM 1712 N N . GLU A 1 203 ? -20.076 3.837 19.520 1.00 59.59 203 GLU A N 1
ATOM 1713 C CA . GLU A 1 203 ? -21.444 4.098 19.048 1.00 59.59 203 GLU A CA 1
ATOM 1714 C C . GLU A 1 203 ? -22.062 2.840 18.422 1.00 59.59 203 GLU A C 1
ATOM 1716 O O . GLU A 1 203 ? -23.266 2.617 18.680 1.00 59.59 203 GLU A O 1
#

Secondary structure (DSSP, 8-state):
-----PPPPSS--HHHHHHHHHHHHHHHHHHHHHHHHHHTT---HHHHHHHHIIIIIHHHHHHIIIIIIHHT-HHHHHHHHHHHHHHHHHTT-TTTTTHHHHHHHHHHHHHHTT-HHHHHHHHHGGG--THHHHHHHHHHHHT--TT--HHHHHHHHHHHHHHTTSTHHHHHHHS-------HHHHHHHHHHHHHHHHHTTT-

Foldseek 3Di:
DPPDPDDDPPDDDPQVVLLVLLLLQLLCVVCVVVLCVVPVVPPDPLSVVLNCCNPQVSCLVNDQQPPVQQVLQQVSNLVSLVSVLVVCVVVVVVVCNCVSVVVVVVLVVCVVVVPVVNVCCSNPSNVPDCVVVVLLVVQLVVVDDPPDDPVRSVVVSVVSVVCVVPCPSVVVVPPPPDDDDDPVRSNVSSNVSNVVSVVVSVD

pLDDT: mean 85.8, std 13.85, range [36.09, 97.25]

Sequence (203 aa):
VYMKKRPLPKKPKPYRINLLFELAVGGWNMIRVAVINKFRECKDIEVRYLLDLLDNISPLVLDFYPVIFRSGHWPAYMDALFRAWALFFRYGRKHYNKLPLAFFSDVFYGFNTQHPMAQVIKQNLHLFNDYYVENFHSSLRLQTHASNSPDQIIRQAKNIDQSRGNNTFKETFSEPHNIVYTEKELEFMKKRTATFLLKLFIE